Protein AF-A0A8T5IHH4-F1 (afdb_monomer)

pLDDT: mean 74.71, std 14.26, range [34.88, 93.56]

Sequence (189 aa):
DAQASSTDPRAARKERLIRILQHGAVHMSASSQRTLNRLEKSINAFEQVVESILRRSEGEYGPTSQALLVRFMESRGYDVNTPELRPRIIACGGIVGVELGYISPKDVPSLPSGVSLT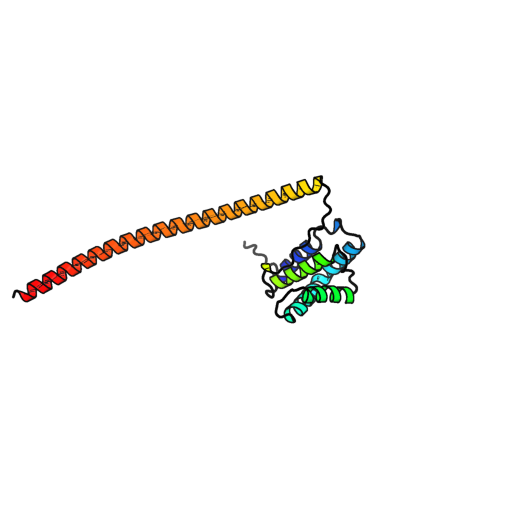ETQIDSVVAELRSVVRQFKDVSRIDEALEAKEELHIGEDVIIANDDLERTRSKLGKADALLERMRSSVLDD

Structure (mmCIF, N/CA/C/O backbone):
data_AF-A0A8T5IHH4-F1
#
_entry.id   AF-A0A8T5IH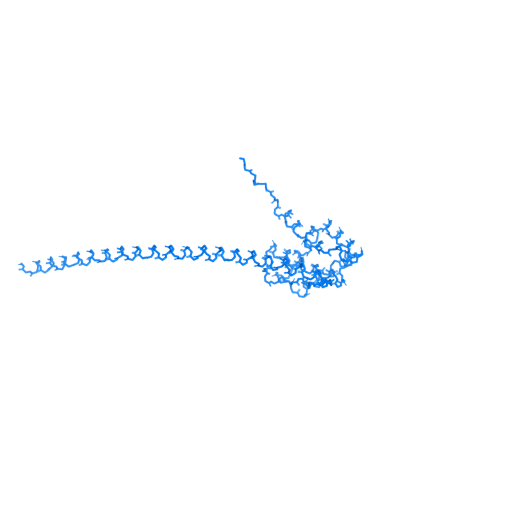H4-F1
#
loop_
_atom_site.group_PDB
_atom_site.id
_atom_site.type_symbol
_atom_site.label_atom_id
_atom_site.label_alt_id
_atom_site.label_comp_id
_atom_site.label_asym_id
_atom_site.label_entity_id
_atom_site.label_seq_id
_atom_site.pdbx_PDB_ins_code
_atom_site.Cartn_x
_atom_site.Cartn_y
_atom_site.Cartn_z
_atom_site.occupancy
_atom_site.B_iso_or_equiv
_atom_site.auth_seq_id
_atom_site.auth_comp_id
_atom_site.auth_asym_id
_atom_site.auth_atom_id
_atom_site.pdbx_PDB_model_num
ATOM 1 N N . ASP A 1 1 ? -0.025 34.465 12.733 1.00 34.88 1 ASP A N 1
ATOM 2 C CA . ASP A 1 1 ? -0.344 33.945 11.390 1.00 34.88 1 ASP A CA 1
ATOM 3 C C . ASP A 1 1 ? -0.357 32.431 11.372 1.00 34.88 1 ASP A C 1
ATOM 5 O O . ASP A 1 1 ? 0.618 31.796 11.752 1.00 34.88 1 ASP A O 1
ATOM 9 N N . ALA A 1 2 ? -1.508 31.868 11.013 1.00 39.69 2 ALA A N 1
ATOM 10 C CA . ALA A 1 2 ? -1.787 30.441 10.991 1.00 39.69 2 ALA A CA 1
ATOM 11 C C . ALA A 1 2 ? -1.212 29.788 9.722 1.00 39.69 2 ALA A C 1
ATOM 13 O O . ALA A 1 2 ? -1.759 29.947 8.635 1.00 39.69 2 ALA A O 1
ATOM 14 N N . GLN A 1 3 ? -0.126 29.026 9.859 1.00 39.72 3 GLN A N 1
ATOM 15 C CA . GLN A 1 3 ? 0.379 28.118 8.823 1.00 39.72 3 GLN A CA 1
ATOM 16 C C . GLN A 1 3 ? -0.077 26.685 9.121 1.00 39.72 3 GLN A C 1
ATOM 18 O O . GLN A 1 3 ? 0.713 25.810 9.451 1.00 39.72 3 GLN A O 1
ATOM 23 N N . ALA A 1 4 ? -1.380 26.445 9.000 1.00 41.38 4 ALA A N 1
ATOM 24 C CA . ALA A 1 4 ? -1.906 25.111 8.740 1.00 41.38 4 ALA A CA 1
ATOM 25 C C . ALA A 1 4 ? -2.191 25.047 7.237 1.00 41.38 4 ALA A C 1
ATOM 27 O O . ALA A 1 4 ? -3.315 25.263 6.789 1.00 41.38 4 ALA A O 1
ATOM 28 N N . SER A 1 5 ? -1.144 24.857 6.432 1.00 43.28 5 SER A N 1
ATOM 29 C CA . SER A 1 5 ? -1.320 24.593 5.008 1.00 43.28 5 SER A CA 1
ATOM 30 C C . SER A 1 5 ? -2.064 23.272 4.853 1.00 43.28 5 SER A C 1
ATOM 32 O O . SER A 1 5 ? -1.589 22.217 5.269 1.00 43.28 5 SER A O 1
ATOM 34 N N . SER A 1 6 ? -3.244 23.376 4.258 1.00 48.56 6 SER A N 1
ATOM 35 C CA . SER A 1 6 ? -4.150 22.325 3.823 1.00 48.56 6 SER A CA 1
ATOM 36 C C . SER A 1 6 ? -3.485 21.377 2.817 1.00 48.56 6 SER A C 1
ATOM 38 O O . SER A 1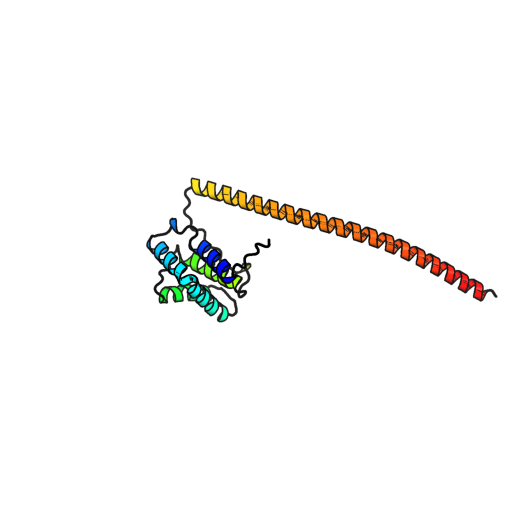 6 ? -3.763 21.432 1.616 1.00 48.56 6 SER A O 1
ATOM 40 N N . THR A 1 7 ? -2.574 20.522 3.271 1.00 55.16 7 THR A N 1
ATOM 41 C CA . THR A 1 7 ? -2.039 19.452 2.431 1.00 55.16 7 THR A CA 1
ATOM 42 C C . THR A 1 7 ? -3.189 18.497 2.129 1.00 55.16 7 THR A C 1
ATOM 44 O O . THR A 1 7 ? -3.717 17.862 3.040 1.00 55.16 7 THR A O 1
ATOM 47 N N . ASP A 1 8 ? -3.614 18.436 0.864 1.00 66.69 8 ASP A N 1
ATOM 48 C CA . ASP A 1 8 ? -4.640 17.497 0.408 1.00 66.69 8 ASP A CA 1
ATOM 49 C C . ASP A 1 8 ? -4.271 16.085 0.910 1.00 66.69 8 ASP A C 1
ATOM 51 O O . ASP A 1 8 ? -3.163 15.610 0.621 1.00 66.69 8 ASP A O 1
ATOM 55 N N . PRO A 1 9 ? -5.143 15.399 1.675 1.00 68.62 9 PRO A N 1
ATOM 56 C CA . PRO A 1 9 ? -4.854 14.070 2.210 1.00 68.62 9 PRO A CA 1
ATOM 57 C C . PRO A 1 9 ? -4.484 13.059 1.115 1.00 68.62 9 PRO A C 1
ATOM 59 O O . PRO A 1 9 ? -3.757 12.101 1.384 1.00 68.62 9 PRO A O 1
ATOM 62 N N . ARG A 1 10 ? -4.920 13.273 -0.133 1.00 71.81 10 ARG A N 1
ATOM 63 C CA . ARG A 1 10 ? -4.517 12.463 -1.292 1.00 71.81 10 ARG A CA 1
ATOM 64 C C . ARG A 1 10 ? -3.082 12.741 -1.730 1.00 71.81 10 ARG A C 1
ATOM 66 O O . ARG A 1 10 ? -2.355 11.812 -2.071 1.00 71.81 10 ARG A O 1
ATOM 73 N N . ALA A 1 11 ? -2.649 13.999 -1.693 1.00 71.31 11 ALA A N 1
ATOM 74 C CA . ALA A 1 11 ? -1.279 14.376 -2.030 1.00 71.31 11 ALA A CA 1
ATOM 75 C C . ALA A 1 11 ? -0.279 13.847 -0.988 1.00 71.31 11 ALA A C 1
ATOM 77 O O . ALA A 1 11 ? 0.749 13.283 -1.362 1.00 71.31 11 ALA A O 1
ATOM 78 N N . ALA A 1 12 ? -0.621 13.941 0.302 1.00 72.75 12 ALA A N 1
ATOM 79 C CA . ALA A 1 12 ? 0.196 13.397 1.389 1.00 72.75 12 ALA A CA 1
ATOM 80 C C . ALA A 1 12 ? 0.342 11.866 1.298 1.00 72.75 12 ALA A C 1
ATOM 82 O O . ALA A 1 12 ? 1.429 11.320 1.499 1.00 72.75 12 ALA A O 1
ATOM 83 N N . ARG A 1 13 ? -0.747 11.173 0.941 1.00 71.62 13 ARG A N 1
ATOM 84 C CA . ARG A 1 13 ? -0.767 9.726 0.695 1.00 71.62 13 ARG A CA 1
ATOM 85 C C . ARG A 1 13 ? 0.154 9.331 -0.454 1.00 71.62 13 ARG A C 1
ATOM 87 O O . ARG A 1 13 ? 1.041 8.495 -0.295 1.00 71.62 13 ARG A O 1
ATOM 94 N N . LYS A 1 14 ? -0.006 10.005 -1.592 1.00 75.31 14 LYS A N 1
ATOM 95 C CA . LYS A 1 14 ? 0.815 9.804 -2.783 1.00 75.31 14 LYS A CA 1
ATOM 96 C C . LYS A 1 14 ? 2.302 9.958 -2.478 1.00 75.31 14 LYS A C 1
ATOM 98 O O . LYS A 1 14 ? 3.095 9.109 -2.875 1.00 75.31 14 LYS A O 1
ATOM 103 N N . GLU A 1 15 ? 2.686 11.013 -1.765 1.00 77.06 15 GLU A N 1
ATOM 104 C CA . GLU A 1 15 ? 4.085 11.243 -1.398 1.00 77.06 15 GLU A CA 1
ATOM 105 C C . GLU A 1 15 ? 4.641 10.102 -0.533 1.00 77.06 15 GLU A C 1
ATOM 107 O O . GLU A 1 15 ? 5.756 9.625 -0.761 1.00 77.06 15 GLU A O 1
ATOM 112 N N . ARG A 1 16 ? 3.844 9.602 0.417 1.00 74.81 16 ARG A N 1
ATOM 113 C CA . ARG A 1 16 ? 4.224 8.472 1.268 1.00 74.81 16 ARG A CA 1
ATOM 114 C C . ARG A 1 16 ? 4.409 7.182 0.466 1.00 74.81 16 ARG A C 1
ATOM 116 O O . ARG A 1 16 ? 5.416 6.500 0.653 1.00 74.81 16 ARG A O 1
ATOM 123 N N . LEU A 1 17 ? 3.497 6.869 -0.453 1.00 72.69 17 LEU A N 1
ATOM 124 C CA . LEU A 1 17 ? 3.604 5.686 -1.315 1.00 72.69 17 LEU A CA 1
ATOM 125 C C . LEU A 1 17 ? 4.826 5.747 -2.228 1.00 72.69 17 LEU A C 1
ATOM 127 O O . LEU A 1 17 ? 5.536 4.752 -2.365 1.00 72.69 17 LEU A O 1
ATOM 131 N N . ILE A 1 18 ? 5.105 6.912 -2.816 1.00 77.06 18 ILE A N 1
ATOM 132 C CA . ILE A 1 18 ? 6.295 7.120 -3.649 1.00 77.06 18 ILE A CA 1
ATOM 133 C C . ILE A 1 18 ? 7.558 6.873 -2.826 1.00 77.06 18 ILE A C 1
ATOM 135 O O . ILE A 1 18 ? 8.444 6.144 -3.272 1.00 77.06 18 ILE A O 1
ATOM 139 N N . ARG A 1 19 ? 7.613 7.406 -1.601 1.00 77.56 19 ARG A N 1
ATOM 140 C CA . ARG A 1 19 ? 8.751 7.218 -0.697 1.00 77.56 19 ARG A CA 1
ATOM 141 C C . ARG A 1 19 ? 9.012 5.740 -0.407 1.00 77.56 19 ARG A C 1
ATOM 143 O O . ARG A 1 19 ? 10.162 5.321 -0.439 1.00 77.56 19 ARG A O 1
ATOM 150 N N . ILE A 1 20 ? 7.964 4.948 -0.175 1.00 74.81 20 ILE A N 1
ATOM 151 C CA . ILE A 1 20 ? 8.073 3.505 0.096 1.00 74.81 20 ILE A CA 1
ATOM 152 C C . ILE A 1 20 ? 8.473 2.731 -1.168 1.00 74.81 20 ILE A C 1
ATOM 154 O O . ILE A 1 20 ? 9.352 1.872 -1.111 1.00 74.81 20 ILE A O 1
ATOM 158 N N . LEU A 1 21 ? 7.885 3.058 -2.321 1.00 74.56 21 LEU A N 1
ATOM 159 C CA . LEU A 1 21 ? 8.214 2.429 -3.604 1.00 74.56 21 LEU A CA 1
ATOM 160 C C . LEU A 1 21 ? 9.673 2.666 -4.011 1.00 74.56 21 LEU A C 1
ATOM 162 O O . LEU A 1 21 ? 10.356 1.732 -4.437 1.00 74.56 21 LEU A O 1
ATOM 166 N N . GLN A 1 22 ? 10.152 3.902 -3.867 1.00 77.44 22 GLN A N 1
ATOM 167 C CA . GLN A 1 22 ? 11.511 4.302 -4.232 1.00 77.44 22 GLN A CA 1
ATOM 168 C C . GLN A 1 22 ? 12.558 3.953 -3.169 1.00 77.44 22 GLN A C 1
ATOM 170 O O . GLN A 1 22 ? 13.758 4.032 -3.445 1.00 77.44 22 GLN A O 1
ATOM 175 N N . HIS A 1 23 ? 12.147 3.555 -1.963 1.00 76.94 23 HIS A N 1
ATOM 176 C CA . HIS A 1 23 ? 13.075 3.271 -0.875 1.00 76.94 23 HIS A CA 1
ATOM 177 C C . HIS A 1 23 ? 14.053 2.151 -1.256 1.00 76.94 23 HIS A C 1
ATOM 179 O O . HIS A 1 23 ? 13.658 1.010 -1.467 1.00 76.94 23 HIS A O 1
ATOM 185 N N . GLY A 1 24 ? 15.345 2.456 -1.389 1.00 66.50 24 GLY A N 1
ATOM 186 C CA . GLY A 1 24 ? 16.351 1.471 -1.802 1.00 66.50 24 GLY A CA 1
ATOM 187 C C . GLY A 1 24 ? 16.274 1.058 -3.279 1.00 66.50 24 GLY A C 1
ATOM 188 O O . GLY A 1 24 ? 16.851 0.037 -3.647 1.00 66.50 24 GLY A O 1
ATOM 189 N N . ALA A 1 25 ? 15.592 1.831 -4.136 1.00 73.00 25 ALA A N 1
ATOM 190 C CA . ALA A 1 25 ? 15.562 1.593 -5.583 1.00 73.00 25 ALA A CA 1
ATOM 191 C C . ALA A 1 25 ? 16.959 1.669 -6.229 1.00 73.00 25 ALA A C 1
ATOM 193 O O . ALA A 1 25 ? 17.219 0.993 -7.220 1.00 73.00 25 ALA A O 1
ATOM 194 N N . VAL A 1 26 ? 17.879 2.428 -5.623 1.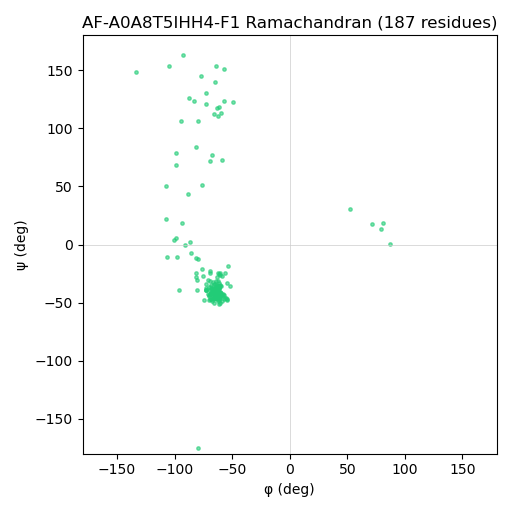00 72.81 26 VAL A N 1
ATOM 195 C CA . VAL A 1 26 ? 19.279 2.580 -6.062 1.00 72.81 26 VAL A CA 1
ATOM 196 C C . VAL A 1 26 ? 20.033 1.242 -6.105 1.00 72.81 26 VAL A C 1
ATOM 198 O O . VAL A 1 26 ? 20.941 1.083 -6.914 1.00 72.81 26 VAL A O 1
ATOM 201 N N . HIS A 1 27 ? 19.637 0.260 -5.289 1.00 75.56 27 HIS A N 1
ATOM 202 C CA . HIS A 1 27 ? 20.275 -1.062 -5.229 1.00 75.56 27 HIS A CA 1
ATOM 203 C C . HIS A 1 27 ? 19.657 -2.094 -6.181 1.00 75.56 27 HIS A C 1
ATOM 205 O O . HIS A 1 27 ? 20.091 -3.241 -6.206 1.00 75.56 27 HIS A O 1
ATOM 211 N N . MET A 1 28 ? 18.629 -1.711 -6.938 1.00 78.56 28 MET A N 1
ATOM 212 C CA . MET A 1 28 ? 17.898 -2.618 -7.822 1.00 78.56 28 MET A CA 1
ATOM 213 C C . MET A 1 28 ? 18.468 -2.597 -9.236 1.00 78.56 28 MET A C 1
ATOM 215 O O . MET A 1 28 ? 19.139 -1.645 -9.643 1.00 78.56 28 MET A O 1
ATOM 219 N N . SER A 1 29 ? 18.125 -3.613 -10.024 1.00 84.00 29 SER A N 1
ATOM 220 C CA . SER A 1 29 ? 18.465 -3.641 -11.445 1.00 84.00 29 SER A CA 1
ATOM 221 C C . SER A 1 29 ? 17.923 -2.418 -12.208 1.00 84.00 29 SER A C 1
ATOM 223 O O . SER A 1 29 ? 16.878 -1.845 -11.883 1.00 84.00 29 SER A O 1
ATOM 225 N N . ALA A 1 30 ? 18.611 -2.023 -13.283 1.00 83.94 30 ALA A N 1
ATOM 226 C CA . ALA A 1 30 ? 18.207 -0.877 -14.104 1.00 83.94 30 ALA A CA 1
ATOM 227 C C . ALA A 1 30 ? 16.822 -1.054 -14.761 1.00 83.94 30 ALA A C 1
ATOM 229 O O . ALA A 1 30 ? 16.162 -0.068 -15.099 1.00 83.94 30 ALA A O 1
ATOM 230 N N . SER A 1 31 ? 16.377 -2.297 -14.976 1.00 84.31 31 SER A N 1
ATOM 231 C CA . SER A 1 31 ? 15.010 -2.615 -15.404 1.00 84.31 31 SER A CA 1
ATOM 232 C C . SER A 1 31 ? 14.007 -2.351 -14.282 1.00 84.31 31 SER A C 1
ATOM 234 O O . SER A 1 31 ? 13.027 -1.644 -14.520 1.00 84.31 31 SER A O 1
ATOM 236 N N . SER A 1 32 ? 14.281 -2.817 -13.060 1.00 83.25 32 SER A N 1
ATOM 237 C CA . SER A 1 32 ? 13.428 -2.572 -11.892 1.00 83.25 32 SER A CA 1
ATOM 238 C C . SER A 1 32 ? 13.266 -1.078 -11.596 1.00 83.25 32 SER A C 1
ATOM 240 O O . SER A 1 32 ? 12.149 -0.602 -11.391 1.00 83.25 32 SER A O 1
ATOM 242 N N . GLN A 1 33 ? 14.354 -0.306 -11.668 1.00 85.19 33 GLN A N 1
ATOM 243 C CA . GLN A 1 33 ? 14.323 1.151 -11.495 1.00 85.19 33 GLN A CA 1
ATOM 244 C C . GLN A 1 33 ? 13.451 1.845 -12.553 1.00 85.19 33 GLN A C 1
ATOM 246 O O . GLN A 1 33 ? 12.655 2.728 -12.234 1.00 85.19 33 GLN A O 1
ATOM 251 N N . ARG A 1 34 ? 13.543 1.420 -13.823 1.00 88.44 34 ARG A N 1
ATOM 252 C CA . ARG A 1 34 ? 12.685 1.938 -14.903 1.00 88.44 34 ARG A CA 1
ATOM 253 C C . ARG A 1 34 ? 11.208 1.637 -14.656 1.00 88.44 34 ARG A C 1
ATOM 255 O O . ARG A 1 34 ? 10.370 2.511 -14.884 1.00 88.44 34 ARG A O 1
ATOM 262 N N . THR A 1 35 ? 10.890 0.435 -14.180 1.00 86.94 35 THR A N 1
ATOM 263 C CA . THR A 1 35 ? 9.520 0.043 -13.820 1.00 86.94 35 THR A CA 1
ATOM 264 C C . THR A 1 35 ? 8.982 0.904 -12.674 1.00 86.94 35 THR A C 1
ATOM 266 O O . THR A 1 35 ? 7.864 1.408 -12.786 1.00 86.94 35 THR A O 1
ATOM 269 N N . LEU A 1 36 ? 9.778 1.155 -11.628 1.00 86.25 36 LEU A N 1
ATOM 270 C CA . LEU A 1 36 ? 9.392 2.011 -10.497 1.00 86.25 36 LEU A CA 1
ATOM 271 C C . LEU A 1 36 ? 9.172 3.471 -10.904 1.00 86.25 36 LEU A C 1
ATOM 273 O O . LEU A 1 36 ? 8.133 4.034 -10.576 1.00 86.25 36 LEU A O 1
ATOM 277 N N . ASN A 1 37 ? 10.072 4.055 -11.697 1.00 87.88 37 ASN A N 1
ATOM 278 C CA . ASN A 1 37 ? 9.919 5.429 -12.197 1.00 87.88 37 ASN A CA 1
ATOM 279 C C . ASN A 1 37 ? 8.660 5.598 -13.061 1.00 87.88 37 ASN A C 1
ATOM 281 O O . ASN A 1 37 ? 8.032 6.658 -13.087 1.00 87.88 37 ASN A O 1
ATOM 285 N N . ARG A 1 38 ? 8.274 4.557 -13.808 1.00 90.00 38 ARG A N 1
ATOM 286 C CA . ARG A 1 38 ? 7.024 4.566 -14.574 1.00 90.00 38 ARG A CA 1
ATOM 287 C C . ARG A 1 38 ? 5.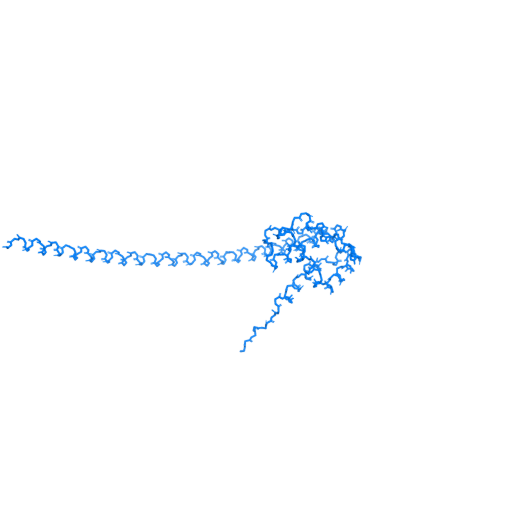811 4.428 -13.659 1.00 90.00 38 ARG A C 1
ATOM 289 O O . ARG A 1 38 ? 4.809 5.094 -13.898 1.00 90.00 38 ARG A O 1
ATOM 296 N N . LEU A 1 39 ? 5.909 3.589 -12.629 1.00 87.25 39 LEU A N 1
ATOM 297 C CA . LEU A 1 39 ? 4.847 3.377 -11.652 1.00 87.25 39 LEU A CA 1
ATOM 298 C C . LEU A 1 39 ? 4.565 4.633 -10.822 1.00 87.25 39 LEU A C 1
ATOM 300 O O . LEU A 1 39 ? 3.404 4.970 -10.622 1.00 87.25 39 LEU A O 1
ATOM 304 N N . GLU A 1 40 ? 5.605 5.355 -10.413 1.00 86.81 40 GLU A N 1
ATOM 305 C CA . GLU A 1 40 ? 5.518 6.639 -9.711 1.00 86.81 40 GLU A CA 1
ATOM 306 C C . GLU A 1 40 ? 4.692 7.665 -10.497 1.00 86.81 40 GLU A C 1
ATOM 308 O O . GLU A 1 40 ? 3.778 8.295 -9.959 1.00 86.81 40 GLU A O 1
ATOM 313 N N . LYS A 1 41 ? 4.952 7.786 -11.804 1.00 88.12 41 LYS A N 1
ATOM 314 C CA . LYS A 1 41 ? 4.184 8.672 -12.693 1.00 88.12 41 LYS A CA 1
ATOM 315 C C . LYS A 1 41 ? 2.715 8.260 -12.799 1.00 88.12 41 LYS A C 1
ATOM 317 O O . LYS A 1 41 ? 1.859 9.109 -13.031 1.00 88.12 41 LYS A O 1
ATOM 322 N N . SER A 1 42 ? 2.419 6.974 -12.616 1.00 87.44 42 SER A N 1
ATOM 323 C CA . SER A 1 42 ? 1.076 6.395 -12.695 1.00 87.44 42 SER A CA 1
ATOM 324 C C . SER A 1 42 ? 0.494 5.993 -11.334 1.00 87.44 42 SER A C 1
ATOM 326 O O . SER A 1 42 ? -0.397 5.147 -11.290 1.00 87.44 42 SER A O 1
ATOM 328 N N . ILE A 1 43 ? 0.971 6.562 -10.224 1.00 86.19 43 ILE A N 1
ATOM 329 C CA . ILE A 1 43 ? 0.597 6.106 -8.874 1.00 86.19 43 ILE A CA 1
ATOM 330 C C . ILE A 1 43 ? -0.908 6.216 -8.596 1.00 86.19 43 ILE A C 1
ATOM 332 O O . ILE A 1 43 ? -1.491 5.310 -8.016 1.00 86.19 43 ILE A O 1
ATOM 336 N N . ASN A 1 44 ? -1.575 7.242 -9.133 1.00 87.38 44 ASN A N 1
ATOM 337 C CA . ASN A 1 44 ? -3.029 7.389 -9.018 1.00 87.38 44 ASN A CA 1
ATOM 338 C C . ASN A 1 44 ? -3.782 6.217 -9.678 1.00 87.38 44 ASN A C 1
ATOM 340 O O . ASN A 1 44 ? -4.812 5.771 -9.184 1.00 87.38 44 ASN A O 1
ATOM 344 N N . ALA A 1 45 ? -3.276 5.714 -10.809 1.00 88.38 45 ALA A N 1
ATOM 345 C CA . ALA A 1 45 ? -3.868 4.563 -11.485 1.00 88.38 45 ALA A CA 1
ATOM 346 C C . ALA A 1 45 ? -3.601 3.267 -10.707 1.00 88.38 45 ALA A C 1
ATOM 348 O O . ALA A 1 45 ? -4.450 2.383 -10.684 1.00 88.38 45 ALA A O 1
ATOM 349 N N . PHE A 1 46 ? -2.442 3.163 -10.052 1.00 89.19 46 PHE A N 1
ATOM 350 C CA . PHE A 1 46 ? -2.134 2.051 -9.158 1.00 89.19 46 PHE A CA 1
ATOM 351 C C . PHE A 1 46 ? -3.082 2.016 -7.951 1.00 89.19 46 PHE A C 1
ATOM 353 O O . PHE A 1 46 ? -3.662 0.970 -7.675 1.00 89.19 46 PHE A O 1
ATOM 360 N N . GLU A 1 47 ? -3.319 3.154 -7.294 1.00 87.94 47 GLU A N 1
ATOM 361 C CA . GLU A 1 47 ? -4.277 3.253 -6.183 1.00 87.94 47 GLU A CA 1
ATOM 362 C C . GLU A 1 47 ? -5.687 2.816 -6.596 1.00 87.94 47 GLU A C 1
ATOM 364 O O . GLU A 1 47 ? -6.287 1.988 -5.919 1.00 87.94 47 GLU A O 1
ATOM 369 N N . GLN A 1 48 ? -6.189 3.291 -7.741 1.00 90.31 48 GLN A N 1
ATOM 370 C CA . GLN A 1 48 ? -7.515 2.910 -8.253 1.00 90.31 48 GLN A CA 1
ATOM 371 C C . GLN A 1 48 ? -7.649 1.403 -8.499 1.00 90.31 48 GLN A C 1
ATOM 373 O O . GLN A 1 48 ? -8.715 0.817 -8.300 1.00 90.31 48 GLN A O 1
ATOM 378 N N . VAL A 1 49 ? -6.572 0.760 -8.954 1.00 90.00 49 VAL A N 1
ATOM 379 C CA . VAL A 1 49 ? -6.539 -0.689 -9.180 1.00 90.00 49 VAL A CA 1
ATOM 380 C C . VAL A 1 49 ? -6.602 -1.431 -7.855 1.00 90.00 49 VAL A C 1
ATOM 382 O O . VAL A 1 49 ? -7.397 -2.359 -7.720 1.00 90.00 49 VAL A O 1
ATOM 385 N N . VAL A 1 50 ? -5.802 -1.008 -6.877 1.00 87.88 50 VAL A N 1
ATOM 386 C CA . VAL A 1 50 ? -5.806 -1.595 -5.534 1.00 87.88 50 VAL A CA 1
ATOM 387 C C . VAL A 1 50 ? -7.176 -1.420 -4.881 1.00 87.88 50 VAL A C 1
ATOM 389 O O . VAL A 1 50 ? -7.744 -2.396 -4.401 1.00 87.88 50 VAL A O 1
ATOM 392 N N . GLU A 1 51 ? -7.754 -0.223 -4.948 1.00 88.69 51 GLU A N 1
ATOM 393 C CA . GLU A 1 51 ? -9.106 0.061 -4.463 1.00 88.69 51 GLU A CA 1
ATOM 394 C C . GLU A 1 51 ? -10.146 -0.857 -5.117 1.00 88.69 51 GLU A C 1
ATOM 396 O O . GLU A 1 51 ? -10.968 -1.460 -4.431 1.00 88.69 51 GLU A O 1
ATOM 401 N N . SER A 1 52 ? -10.086 -1.025 -6.439 1.00 89.81 52 SER A N 1
ATOM 402 C CA . SER A 1 52 ? -11.020 -1.885 -7.175 1.00 89.81 52 SER A CA 1
ATOM 403 C C . SER A 1 52 ? -10.900 -3.359 -6.779 1.00 89.81 52 SER A C 1
ATOM 405 O O . SER A 1 52 ? -11.909 -4.063 -6.710 1.00 89.81 52 SER A O 1
ATOM 407 N N . ILE A 1 53 ? -9.677 -3.835 -6.526 1.00 87.81 53 ILE A N 1
ATOM 408 C CA . ILE A 1 53 ? -9.420 -5.205 -6.069 1.00 87.81 53 ILE A CA 1
ATOM 409 C C . ILE A 1 53 ? -9.974 -5.395 -4.655 1.00 87.81 53 ILE A C 1
ATOM 411 O O . ILE A 1 53 ? -10.720 -6.345 -4.434 1.00 87.81 53 ILE A O 1
ATOM 415 N N . LEU A 1 54 ? -9.681 -4.473 -3.736 1.00 86.06 54 LEU A N 1
ATOM 416 C CA . LEU A 1 54 ? -10.106 -4.557 -2.335 1.00 86.06 54 LEU A CA 1
ATOM 417 C C . LEU A 1 54 ? -11.614 -4.422 -2.159 1.00 86.06 54 LEU A C 1
ATOM 419 O O . LEU A 1 54 ? -12.216 -5.148 -1.372 1.00 86.06 54 LEU A O 1
ATOM 423 N N . ARG A 1 55 ? -12.244 -3.549 -2.946 1.00 86.88 55 ARG A N 1
ATOM 424 C CA . ARG A 1 55 ? -13.701 -3.415 -2.976 1.00 86.88 55 ARG A CA 1
ATOM 425 C C . ARG A 1 55 ? -14.380 -4.702 -3.446 1.00 86.88 55 ARG A C 1
ATOM 427 O O . ARG A 1 55 ? -15.492 -4.992 -3.020 1.00 86.88 55 ARG A O 1
ATOM 434 N N . ARG A 1 56 ? -13.729 -5.469 -4.327 1.00 86.06 56 ARG A N 1
ATOM 435 C CA . ARG A 1 56 ? -14.230 -6.764 -4.809 1.00 86.06 56 ARG A CA 1
ATOM 436 C C . ARG A 1 56 ? -13.965 -7.904 -3.825 1.00 86.06 56 ARG A C 1
ATOM 438 O O . ARG A 1 56 ? -14.735 -8.857 -3.822 1.00 86.06 56 ARG A O 1
ATOM 445 N N . SER A 1 57 ? -12.892 -7.831 -3.044 1.00 78.50 57 SER A N 1
ATOM 446 C CA . SER A 1 57 ? -12.514 -8.851 -2.059 1.00 78.50 57 SER A CA 1
ATOM 447 C C . SER A 1 57 ? -13.034 -8.564 -0.648 1.00 78.50 57 SER A C 1
ATOM 449 O O . SER A 1 57 ? -12.496 -9.114 0.305 1.00 78.50 57 SER A O 1
ATOM 451 N N . GLU A 1 58 ? -14.040 -7.692 -0.507 1.00 76.56 58 GLU A N 1
ATOM 452 C CA . GLU A 1 58 ? -14.666 -7.328 0.777 1.00 76.56 58 GLU A CA 1
ATOM 453 C C . GLU A 1 58 ? -13.664 -6.871 1.859 1.00 76.56 58 GLU A C 1
ATOM 455 O O . GLU A 1 58 ? -13.898 -7.035 3.051 1.00 76.56 58 GLU A O 1
ATOM 460 N N . GLY A 1 59 ? -12.542 -6.266 1.451 1.00 69.31 59 GLY A N 1
ATOM 461 C CA . GLY A 1 59 ? -11.497 -5.810 2.374 1.00 69.31 59 GLY A CA 1
ATOM 462 C C . GLY A 1 59 ? -10.439 -6.858 2.738 1.00 69.31 59 GLY A C 1
ATOM 463 O O . GLY A 1 59 ? -9.485 -6.538 3.441 1.00 69.31 59 GLY A O 1
ATOM 464 N N . GLU A 1 60 ? -10.509 -8.083 2.211 1.00 76.19 60 GLU A N 1
ATOM 465 C CA . GLU A 1 60 ? -9.457 -9.082 2.425 1.00 76.19 60 GLU A CA 1
ATOM 466 C C . GLU A 1 60 ? -8.286 -8.903 1.444 1.00 76.19 60 GLU A C 1
ATOM 468 O O . GLU A 1 60 ? -8.440 -8.981 0.217 1.00 76.19 60 GLU A O 1
ATOM 473 N N . TYR A 1 61 ? -7.072 -8.729 1.976 1.00 81.12 61 TYR A N 1
ATOM 474 C CA . TYR A 1 61 ? -5.835 -8.620 1.189 1.00 81.12 61 TYR A CA 1
ATOM 475 C C . TYR A 1 61 ? -4.943 -9.865 1.289 1.00 81.12 61 TYR A C 1
ATOM 477 O O . TYR A 1 61 ? -3.737 -9.808 1.545 1.00 81.12 61 TYR A O 1
ATOM 485 N N . GLY A 1 62 ? -5.560 -11.023 1.061 1.00 82.62 62 GLY A N 1
ATOM 486 C CA . GLY A 1 62 ? -4.884 -12.318 1.048 1.00 82.62 62 GLY A CA 1
ATOM 487 C C . GLY A 1 62 ? -4.123 -12.630 -0.254 1.00 82.62 62 GLY A C 1
ATOM 488 O O . GLY A 1 62 ? -4.076 -11.814 -1.182 1.00 82.62 62 GLY A O 1
ATOM 489 N N . PRO A 1 63 ? -3.566 -13.852 -0.376 1.00 84.88 63 PRO A N 1
ATOM 490 C CA . PRO A 1 63 ? -2.769 -14.281 -1.531 1.00 84.88 63 PRO A CA 1
ATOM 491 C C . PRO A 1 63 ? -3.476 -14.121 -2.885 1.00 84.88 63 PRO A C 1
ATOM 493 O O . PRO A 1 63 ? -2.833 -13.803 -3.885 1.00 84.88 63 PRO A O 1
ATOM 496 N N . THR A 1 64 ? -4.801 -14.292 -2.925 1.00 86.38 64 THR A N 1
ATOM 497 C CA . THR A 1 64 ? -5.614 -14.120 -4.139 1.00 86.38 64 THR A CA 1
ATOM 498 C C . THR A 1 64 ? -5.619 -12.667 -4.616 1.00 86.38 64 THR A C 1
ATOM 500 O O . THR A 1 64 ? -5.320 -12.402 -5.781 1.00 86.38 64 THR A O 1
ATOM 503 N N . SER A 1 65 ? -5.898 -11.716 -3.719 1.00 87.56 65 SER A N 1
ATOM 504 C CA . SER A 1 65 ? -5.901 -10.274 -4.011 1.00 87.56 65 SER A CA 1
ATOM 505 C C . SER A 1 65 ? -4.508 -9.790 -4.426 1.00 87.56 65 SER A C 1
ATOM 507 O O . SER A 1 65 ? -4.362 -9.039 -5.391 1.00 87.56 65 SER A O 1
ATOM 509 N N . GLN A 1 66 ? -3.466 -10.304 -3.767 1.00 88.88 66 GLN A N 1
ATOM 510 C CA . GLN A 1 66 ? -2.068 -10.028 -4.105 1.00 88.88 66 GLN A CA 1
ATOM 511 C C . GLN A 1 66 ? -1.693 -10.563 -5.496 1.00 88.88 66 GLN A C 1
ATOM 513 O O . GLN A 1 66 ? -1.070 -9.857 -6.291 1.00 88.88 66 GLN A O 1
ATOM 518 N N . ALA A 1 67 ? -2.099 -11.791 -5.832 1.00 88.69 67 ALA A N 1
ATOM 519 C CA . ALA A 1 67 ? -1.863 -12.375 -7.150 1.00 88.69 67 ALA A CA 1
ATOM 520 C C . ALA A 1 67 ? -2.609 -11.616 -8.260 1.00 88.69 67 ALA A C 1
ATOM 522 O O . ALA A 1 67 ? -2.056 -11.421 -9.344 1.00 88.69 67 ALA A O 1
ATOM 523 N N . LEU A 1 68 ? -3.834 -11.151 -7.991 1.00 89.69 68 LEU A N 1
ATOM 524 C CA . LEU A 1 68 ? -4.600 -10.312 -8.916 1.00 89.69 68 LEU A CA 1
ATOM 525 C C . LEU A 1 68 ? -3.908 -8.974 -9.177 1.00 89.69 68 LEU A C 1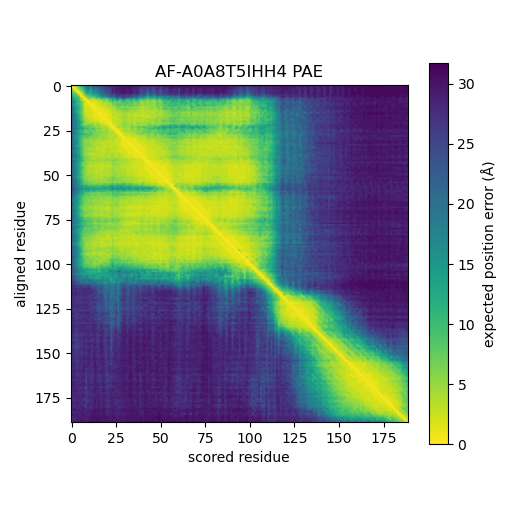
ATOM 527 O O . LEU A 1 68 ? -3.832 -8.560 -10.333 1.00 89.69 68 LEU A O 1
ATOM 531 N N . LEU A 1 69 ? -3.364 -8.333 -8.140 1.00 90.31 69 LEU A N 1
ATOM 532 C CA . LEU A 1 69 ? -2.613 -7.088 -8.283 1.00 90.31 69 LEU A CA 1
ATOM 533 C C . LEU A 1 69 ? -1.390 -7.278 -9.187 1.00 90.31 69 LEU A C 1
ATOM 535 O O . LEU A 1 69 ? -1.221 -6.541 -10.159 1.00 90.31 69 LEU A O 1
ATOM 539 N N . VAL A 1 70 ? -0.574 -8.301 -8.915 1.00 91.00 70 VAL A N 1
ATOM 540 C CA . VAL A 1 70 ? 0.620 -8.614 -9.719 1.00 91.00 70 VAL A CA 1
ATOM 541 C C . VAL A 1 70 ? 0.234 -8.891 -11.173 1.00 91.00 70 VAL A C 1
ATOM 543 O O . VAL A 1 70 ? 0.778 -8.270 -12.083 1.00 91.00 70 VAL A O 1
ATOM 546 N N . ARG A 1 71 ? -0.768 -9.746 -11.399 1.00 90.56 71 ARG A N 1
ATOM 547 C CA . ARG A 1 71 ? -1.227 -10.111 -12.745 1.00 90.56 71 ARG A CA 1
ATOM 548 C C . ARG A 1 71 ? -1.807 -8.920 -13.510 1.00 90.56 71 ARG A C 1
ATOM 550 O O . ARG A 1 71 ? -1.618 -8.805 -14.720 1.00 90.56 71 ARG A O 1
ATOM 557 N N . PHE A 1 72 ? -2.503 -8.013 -12.826 1.00 91.12 72 PHE A N 1
ATOM 558 C CA . PHE A 1 72 ? -3.005 -6.789 -13.443 1.00 91.12 72 PHE A CA 1
ATOM 559 C C . PHE A 1 72 ? -1.854 -5.885 -13.890 1.00 91.12 72 PHE A C 1
ATOM 561 O O . PHE A 1 72 ? -1.873 -5.359 -15.003 1.00 91.12 72 PHE A O 1
ATOM 568 N N . MET A 1 73 ? -0.825 -5.733 -13.062 1.00 90.88 73 MET A N 1
ATOM 569 C CA . MET A 1 73 ? 0.349 -4.938 -13.415 1.00 90.88 73 MET A CA 1
ATOM 570 C C . MET A 1 73 ? 1.140 -5.552 -14.575 1.00 90.88 73 MET A C 1
ATOM 572 O O . MET A 1 73 ? 1.527 -4.822 -15.489 1.00 90.88 73 MET A O 1
ATOM 576 N N . GLU A 1 74 ? 1.290 -6.877 -14.610 1.00 91.00 74 GLU A N 1
ATOM 577 C CA . GLU A 1 74 ? 1.862 -7.590 -15.760 1.00 91.00 74 GLU A CA 1
ATOM 578 C C . GLU A 1 74 ? 1.040 -7.352 -17.035 1.00 91.00 74 GLU A C 1
ATOM 580 O O . GLU A 1 74 ? 1.602 -7.032 -18.081 1.00 91.00 74 GLU A O 1
ATOM 585 N N . SER A 1 75 ? -0.298 -7.401 -16.953 1.00 89.62 75 SER A N 1
ATOM 586 C CA . SER A 1 75 ? -1.179 -7.143 -18.106 1.00 89.62 75 SER A CA 1
ATOM 587 C C . SER A 1 75 ? -1.048 -5.723 -18.669 1.00 89.62 75 SER A C 1
ATOM 589 O O . SER A 1 75 ? -1.308 -5.483 -19.846 1.00 89.62 75 SER A O 1
ATOM 591 N N . ARG A 1 76 ? -0.608 -4.774 -17.836 1.00 87.19 76 ARG A N 1
ATOM 592 C CA . ARG A 1 76 ? -0.322 -3.385 -18.216 1.00 87.19 76 ARG A CA 1
ATOM 593 C C . ARG A 1 76 ? 1.104 -3.197 -18.750 1.00 87.19 76 ARG A C 1
ATOM 595 O O . ARG A 1 76 ? 1.490 -2.070 -19.053 1.00 87.19 76 ARG A O 1
ATOM 602 N N . GLY A 1 77 ? 1.886 -4.271 -18.860 1.00 87.06 77 GLY A N 1
ATOM 603 C CA . GLY A 1 77 ? 3.262 -4.249 -19.354 1.00 87.06 77 GLY A CA 1
ATOM 604 C C . GLY A 1 77 ? 4.296 -3.828 -18.308 1.00 87.06 77 GLY A C 1
ATOM 605 O O . GLY A 1 77 ? 5.393 -3.395 -18.674 1.00 87.06 77 GLY A O 1
ATOM 606 N N . TYR A 1 78 ? 3.969 -3.887 -17.012 1.00 89.12 78 TYR A N 1
ATOM 607 C CA . TYR A 1 78 ? 4.960 -3.719 -15.949 1.00 89.12 78 TYR A CA 1
ATOM 608 C C . TYR A 1 78 ? 5.598 -5.063 -15.610 1.00 89.12 78 TYR A C 1
ATOM 610 O O . TYR A 1 78 ? 4.909 -6.022 -15.276 1.00 89.12 78 TYR A O 1
ATOM 618 N N . ASP A 1 79 ? 6.926 -5.102 -15.649 1.00 87.44 79 ASP A N 1
ATOM 619 C CA . ASP A 1 79 ? 7.699 -6.248 -15.183 1.00 87.44 79 ASP A CA 1
ATOM 620 C C . ASP A 1 79 ? 7.843 -6.165 -13.660 1.00 87.44 79 ASP A C 1
ATOM 622 O O . ASP A 1 79 ? 8.779 -5.560 -13.141 1.00 87.44 79 ASP A O 1
ATOM 626 N N . VAL A 1 80 ? 6.824 -6.651 -12.947 1.00 86.56 80 VAL A N 1
ATOM 627 C CA . VAL A 1 80 ? 6.732 -6.596 -11.474 1.00 86.56 80 VAL A CA 1
ATOM 628 C C . VAL A 1 80 ? 6.962 -7.943 -10.808 1.00 86.56 80 VAL A C 1
ATOM 630 O O . VAL A 1 80 ? 7.111 -8.006 -9.591 1.00 86.56 80 VAL A O 1
ATOM 633 N N . ASN A 1 81 ? 6.989 -9.024 -11.583 1.00 85.31 81 ASN A N 1
ATOM 634 C CA . ASN A 1 81 ? 7.111 -10.388 -11.084 1.00 85.31 81 ASN A CA 1
ATOM 635 C C . ASN A 1 81 ? 8.579 -10.807 -10.941 1.00 85.31 81 ASN A C 1
ATOM 637 O O . ASN A 1 81 ? 8.992 -11.907 -11.298 1.00 85.31 81 ASN A O 1
ATOM 641 N N . THR A 1 82 ? 9.372 -9.888 -10.404 1.00 84.19 82 THR A N 1
ATOM 642 C CA . THR A 1 82 ? 10.768 -10.099 -10.045 1.00 84.19 82 THR A CA 1
ATOM 643 C C . THR A 1 82 ? 10.871 -10.226 -8.525 1.00 84.19 82 THR A C 1
ATOM 645 O O . THR A 1 82 ? 10.030 -9.674 -7.803 1.00 84.19 82 THR A O 1
ATOM 648 N N . PRO A 1 83 ? 11.892 -10.922 -7.995 1.00 79.75 83 PRO A N 1
ATOM 649 C CA . PRO A 1 83 ? 12.079 -11.049 -6.548 1.00 79.75 83 PRO A CA 1
ATOM 650 C C . PRO A 1 83 ? 12.281 -9.691 -5.857 1.00 79.75 83 PRO A C 1
ATOM 652 O O . PRO A 1 83 ? 11.970 -9.549 -4.679 1.00 79.75 83 PRO A O 1
ATOM 655 N N . GLU A 1 84 ? 12.751 -8.679 -6.592 1.00 79.81 84 GLU A N 1
ATOM 656 C CA . GLU A 1 84 ? 12.990 -7.334 -6.069 1.00 79.81 84 GLU A CA 1
ATOM 657 C C . GLU A 1 84 ? 11.703 -6.489 -5.981 1.00 79.81 84 GLU A C 1
ATOM 659 O O . GLU A 1 84 ? 11.525 -5.721 -5.032 1.00 79.81 84 GLU A O 1
ATOM 664 N N . LEU A 1 85 ? 10.814 -6.599 -6.979 1.00 83.06 85 LEU A N 1
ATOM 665 C CA . LEU A 1 85 ? 9.628 -5.744 -7.110 1.00 83.06 85 LEU A CA 1
ATOM 666 C C . LEU A 1 85 ? 8.369 -6.371 -6.527 1.00 83.06 85 LEU A C 1
ATOM 668 O O . LEU A 1 85 ? 7.580 -5.665 -5.898 1.00 83.06 85 LEU A O 1
ATOM 672 N N . ARG A 1 86 ? 8.175 -7.681 -6.702 1.00 85.25 86 ARG A N 1
ATOM 673 C CA . ARG A 1 86 ? 6.937 -8.367 -6.315 1.00 85.25 86 ARG A CA 1
ATOM 674 C C . ARG A 1 86 ? 6.574 -8.131 -4.845 1.00 85.25 86 ARG A C 1
ATOM 676 O O . ARG A 1 86 ? 5.434 -7.735 -4.595 1.00 85.25 86 ARG A O 1
ATOM 683 N N . PRO A 1 87 ? 7.495 -8.280 -3.873 1.00 83.56 87 PRO A N 1
ATOM 684 C CA . PRO A 1 87 ? 7.152 -8.045 -2.475 1.00 83.56 87 PRO A CA 1
ATOM 685 C C . PRO A 1 87 ? 6.822 -6.577 -2.177 1.00 83.56 87 PRO A C 1
ATOM 687 O O . PRO A 1 87 ? 5.956 -6.295 -1.353 1.00 83.56 87 PRO A O 1
ATOM 690 N N . ARG A 1 88 ? 7.456 -5.632 -2.885 1.00 83.19 88 ARG A N 1
ATOM 691 C CA . ARG A 1 88 ? 7.208 -4.191 -2.717 1.00 83.19 88 ARG A CA 1
ATOM 692 C C . ARG A 1 88 ? 5.847 -3.771 -3.212 1.00 83.19 88 ARG A C 1
ATOM 694 O O . ARG A 1 88 ? 5.134 -3.061 -2.512 1.00 83.19 88 ARG A O 1
ATOM 701 N N . ILE A 1 89 ? 5.491 -4.221 -4.407 1.00 85.69 89 ILE A N 1
ATOM 702 C CA . ILE A 1 89 ? 4.181 -3.965 -4.994 1.00 85.69 89 ILE A CA 1
ATOM 703 C C . ILE A 1 89 ? 3.079 -4.500 -4.082 1.00 85.69 89 ILE A C 1
ATOM 705 O O . ILE A 1 89 ? 2.102 -3.798 -3.823 1.00 85.69 89 ILE A O 1
ATOM 709 N N . ILE A 1 90 ? 3.268 -5.708 -3.546 1.00 86.44 90 ILE A N 1
ATOM 710 C CA . ILE A 1 90 ? 2.324 -6.320 -2.612 1.00 86.44 90 ILE A CA 1
ATOM 711 C C . ILE A 1 90 ? 2.201 -5.486 -1.330 1.00 86.44 90 ILE A C 1
ATOM 713 O O . ILE A 1 90 ? 1.082 -5.153 -0.944 1.00 86.44 90 ILE A O 1
ATOM 717 N N . ALA A 1 91 ? 3.312 -5.091 -0.706 1.00 82.88 91 ALA A N 1
ATOM 718 C CA . ALA A 1 91 ? 3.283 -4.270 0.505 1.00 82.88 91 ALA A CA 1
ATOM 719 C C . ALA A 1 91 ? 2.634 -2.896 0.265 1.00 82.88 91 ALA A C 1
ATOM 721 O O . ALA A 1 91 ? 1.802 -2.457 1.056 1.00 82.88 91 ALA A O 1
ATOM 722 N N . CYS A 1 92 ? 2.945 -2.241 -0.859 1.00 80.81 92 CYS A N 1
ATOM 723 C CA . CYS A 1 92 ? 2.343 -0.957 -1.223 1.00 80.81 92 CYS A CA 1
ATOM 724 C C . CYS A 1 92 ? 0.830 -1.080 -1.428 1.00 80.81 92 CYS A C 1
ATOM 726 O O . CYS A 1 92 ? 0.090 -0.222 -0.962 1.00 80.81 92 CYS A O 1
ATOM 728 N N . GLY A 1 93 ? 0.356 -2.157 -2.063 1.00 83.62 93 GLY A N 1
ATOM 729 C CA . GLY A 1 93 ? -1.079 -2.425 -2.178 1.00 83.62 93 GLY A CA 1
ATOM 730 C C . GLY A 1 93 ? -1.760 -2.609 -0.815 1.00 83.62 93 GLY A C 1
ATOM 731 O O . GLY A 1 93 ? -2.855 -2.096 -0.603 1.00 83.62 93 GLY A O 1
ATOM 732 N N . GLY A 1 94 ? -1.083 -3.253 0.141 1.00 79.25 94 GLY A N 1
ATOM 733 C CA . GLY A 1 94 ? -1.581 -3.384 1.513 1.00 79.25 94 GLY A CA 1
ATOM 734 C C . GLY A 1 94 ? -1.678 -2.037 2.234 1.00 79.25 94 GLY A C 1
ATOM 735 O O . GLY A 1 94 ? -2.707 -1.732 2.828 1.00 79.25 94 GLY A O 1
ATOM 736 N N . ILE A 1 95 ? -0.646 -1.194 2.123 1.00 78.88 95 ILE A N 1
ATOM 737 C CA . ILE A 1 95 ? -0.624 0.152 2.722 1.00 78.88 95 ILE A CA 1
ATOM 738 C C . ILE A 1 95 ? -1.743 1.027 2.149 1.00 78.88 95 ILE A C 1
ATOM 740 O O . ILE A 1 95 ? -2.479 1.646 2.913 1.00 78.88 95 ILE A O 1
ATOM 744 N N . VAL A 1 96 ? -1.928 1.019 0.825 1.00 81.50 96 VAL A N 1
ATOM 745 C CA . VAL A 1 96 ? -3.040 1.728 0.170 1.00 81.50 96 VAL A CA 1
ATOM 746 C C . VAL A 1 96 ? -4.383 1.250 0.720 1.00 81.50 96 VAL A C 1
ATOM 748 O O . VAL A 1 96 ? -5.253 2.069 1.008 1.00 81.50 96 VAL A O 1
ATOM 751 N N . GLY A 1 97 ? -4.558 -0.060 0.899 1.00 79.31 97 GLY A N 1
ATOM 752 C CA . GLY A 1 97 ? -5.789 -0.622 1.445 1.00 79.31 97 GLY A CA 1
ATOM 753 C C . GLY A 1 97 ? -6.071 -0.220 2.891 1.00 79.31 97 GLY A C 1
ATOM 754 O O . GLY A 1 97 ? -7.217 0.084 3.219 1.00 79.31 97 GLY A O 1
ATOM 755 N N . VAL A 1 98 ? -5.037 -0.130 3.730 1.00 78.56 98 VAL A N 1
ATOM 756 C CA . VAL A 1 98 ? -5.147 0.406 5.097 1.00 78.56 98 VAL A CA 1
ATOM 757 C C . VAL A 1 98 ? -5.514 1.885 5.078 1.00 78.56 98 VAL A C 1
ATOM 759 O O . VAL A 1 98 ? -6.427 2.313 5.779 1.00 78.56 98 VAL A O 1
ATOM 762 N N . GLU A 1 99 ? -4.855 2.682 4.240 1.00 73.06 99 GLU A N 1
ATOM 763 C CA . GLU A 1 99 ? -5.111 4.123 4.149 1.00 73.06 99 GLU A CA 1
ATOM 764 C C . GLU A 1 99 ? -6.483 4.453 3.539 1.00 73.06 99 GLU A C 1
ATOM 766 O O . GLU A 1 99 ? -7.011 5.552 3.727 1.00 73.06 99 GLU A O 1
ATOM 771 N N . LEU A 1 100 ? -7.063 3.540 2.759 1.00 78.25 100 LEU A N 1
ATOM 772 C CA . LEU A 1 100 ? -8.437 3.626 2.257 1.00 78.25 100 LEU A CA 1
ATOM 773 C C . LEU A 1 100 ? -9.474 3.069 3.252 1.00 78.25 100 LEU A C 1
ATOM 775 O O . LEU A 1 100 ? -10.667 3.232 3.019 1.00 78.25 100 LEU A O 1
ATOM 779 N N . GLY A 1 101 ? -9.039 2.448 4.353 1.00 75.12 101 GLY A N 1
ATOM 780 C CA . GLY A 1 101 ? -9.917 1.887 5.383 1.00 75.12 101 GLY A CA 1
ATOM 781 C C . GLY A 1 101 ? -10.528 0.528 5.035 1.00 75.12 101 GLY A C 1
ATOM 782 O O . GLY A 1 101 ? -11.451 0.095 5.717 1.00 75.12 101 GLY A O 1
ATOM 783 N N . TYR A 1 102 ? -10.033 -0.150 3.994 1.00 73.56 102 TYR A N 1
ATOM 784 C CA . TYR A 1 102 ? -10.496 -1.492 3.621 1.00 73.56 102 TYR A CA 1
ATOM 785 C C . TYR A 1 102 ? -9.847 -2.598 4.464 1.00 73.56 102 TYR A C 1
ATOM 787 O O . TYR A 1 102 ? -10.421 -3.673 4.574 1.00 73.56 102 TYR A O 1
ATOM 795 N N . ILE A 1 103 ? -8.658 -2.352 5.032 1.00 74.62 103 ILE A N 1
ATOM 796 C CA . ILE A 1 103 ? -7.845 -3.355 5.739 1.00 74.62 103 ILE A CA 1
ATOM 797 C C . ILE A 1 103 ? -7.339 -2.782 7.074 1.00 74.62 103 ILE A C 1
ATOM 799 O O . ILE A 1 103 ? -7.057 -1.587 7.173 1.00 74.62 103 ILE A O 1
ATOM 803 N N . SER A 1 104 ? -7.162 -3.627 8.093 1.00 67.50 104 SER A N 1
ATOM 804 C CA . SER A 1 104 ? -6.495 -3.248 9.344 1.00 67.50 104 SER A CA 1
ATOM 805 C C . SER A 1 104 ? -4.964 -3.189 9.176 1.00 67.50 104 SER A C 1
ATOM 807 O O . SER A 1 104 ? -4.395 -4.040 8.490 1.00 67.50 104 SER A O 1
ATOM 809 N N . PRO A 1 105 ? -4.237 -2.263 9.840 1.00 60.75 105 PRO A N 1
ATOM 810 C CA . PRO A 1 105 ? -2.768 -2.186 9.778 1.00 60.75 105 PRO A CA 1
ATOM 811 C C . PRO A 1 105 ? -2.023 -3.487 10.125 1.00 60.75 105 PRO A C 1
ATOM 813 O O . PRO A 1 105 ? -0.849 -3.627 9.791 1.00 60.75 105 PRO A O 1
ATOM 816 N N . LYS A 1 106 ? -2.690 -4.432 10.799 1.00 60.44 106 LYS A N 1
ATOM 817 C CA . LYS A 1 106 ? -2.143 -5.739 11.193 1.00 60.44 106 LYS A CA 1
ATOM 818 C C . LYS A 1 106 ? -2.056 -6.744 10.039 1.00 60.44 106 LYS A C 1
ATOM 820 O O . LYS A 1 106 ? -1.257 -7.670 10.123 1.00 60.44 106 LYS A O 1
ATOM 825 N N . ASP A 1 107 ? -2.824 -6.539 8.972 1.00 60.16 107 ASP A N 1
ATOM 826 C CA . ASP A 1 107 ? -2.938 -7.488 7.857 1.00 60.16 107 ASP A CA 1
ATOM 827 C C . ASP A 1 107 ? -2.058 -7.098 6.657 1.00 60.16 107 ASP A C 1
ATOM 829 O O . ASP A 1 107 ? -2.115 -7.729 5.600 1.00 60.16 107 ASP A O 1
ATOM 833 N N . VAL A 1 108 ? -1.228 -6.054 6.795 1.00 60.72 108 VAL A N 1
ATOM 834 C CA . VAL A 1 108 ? -0.282 -5.644 5.750 1.00 60.72 108 VAL A CA 1
ATOM 835 C C . VAL A 1 108 ? 0.866 -6.653 5.685 1.00 60.72 108 VAL A C 1
ATOM 837 O O . VAL A 1 108 ? 1.602 -6.806 6.664 1.00 60.72 108 VAL A O 1
ATOM 840 N N . PRO A 1 109 ? 1.089 -7.308 4.531 1.00 60.66 109 PRO A N 1
ATOM 841 C CA . PRO A 1 109 ? 2.258 -8.151 4.341 1.00 60.66 109 PRO A CA 1
ATOM 842 C C . PRO A 1 109 ? 3.521 -7.301 4.478 1.00 60.66 109 PRO A C 1
ATOM 844 O O . PRO A 1 109 ? 3.735 -6.359 3.710 1.00 60.66 109 PRO A O 1
ATOM 847 N N . SER A 1 110 ? 4.352 -7.625 5.467 1.00 57.12 110 SER A N 1
ATOM 848 C CA . SER A 1 110 ? 5.621 -6.932 5.675 1.00 57.12 110 SER A CA 1
ATOM 849 C C . SER A 1 110 ? 6.561 -7.184 4.495 1.00 57.12 110 SER A C 1
ATOM 851 O O . SER A 1 110 ? 6.635 -8.296 3.964 1.00 57.12 110 SER A O 1
ATOM 853 N N . LEU A 1 111 ? 7.289 -6.144 4.085 1.00 56.84 111 LEU A N 1
ATOM 854 C CA . LEU A 1 111 ? 8.345 -6.258 3.087 1.00 56.84 111 LEU A CA 1
ATOM 855 C C . LEU A 1 111 ? 9.379 -7.289 3.574 1.00 56.84 111 LEU A C 1
ATOM 857 O O . LEU A 1 111 ? 9.961 -7.091 4.642 1.00 56.84 111 LEU A O 1
ATOM 861 N N . PRO A 1 112 ? 9.682 -8.348 2.803 1.00 46.03 112 PRO A N 1
ATOM 862 C CA . PRO A 1 112 ? 10.912 -9.091 2.995 1.00 46.03 112 PRO A CA 1
ATOM 863 C C . PRO A 1 112 ? 12.042 -8.100 2.727 1.00 46.03 112 PRO A C 1
ATOM 865 O O . PRO A 1 112 ? 12.216 -7.636 1.597 1.00 46.03 112 PRO A O 1
ATOM 868 N N . SER A 1 113 ? 12.776 -7.717 3.764 1.00 50.66 113 SER A N 1
ATOM 869 C CA . SER A 1 113 ? 13.963 -6.874 3.668 1.00 50.66 113 SER A CA 1
ATOM 870 C C . SER A 1 113 ? 15.091 -7.655 2.985 1.00 50.66 113 SER A C 1
ATOM 872 O O . SER A 1 113 ? 16.064 -8.068 3.604 1.00 50.66 113 SER A O 1
ATOM 874 N N . GLY A 1 114 ? 14.958 -7.882 1.678 1.00 44.84 114 GLY A N 1
ATOM 875 C CA . GLY A 1 114 ? 15.975 -8.471 0.808 1.00 44.84 114 GLY A CA 1
ATOM 876 C C . GLY A 1 114 ? 17.072 -7.469 0.460 1.00 44.84 114 GLY A C 1
ATOM 877 O O . GLY A 1 114 ? 17.350 -7.249 -0.715 1.00 44.84 114 GLY A O 1
ATOM 878 N N . VAL A 1 115 ? 17.660 -6.817 1.463 1.00 43.59 115 VAL A N 1
ATOM 879 C CA . VAL A 1 115 ? 18.850 -5.992 1.263 1.00 43.59 115 VAL A CA 1
ATOM 880 C C . VAL A 1 115 ? 20.047 -6.880 1.578 1.00 43.59 115 VAL A C 1
ATOM 882 O O . VAL A 1 115 ? 20.299 -7.188 2.741 1.00 43.59 115 VAL A O 1
ATOM 885 N N . SER A 1 116 ? 20.781 -7.318 0.554 1.00 41.03 116 SER A N 1
ATOM 886 C CA . SER A 1 116 ? 22.146 -7.823 0.740 1.00 41.03 116 SER A CA 1
ATOM 887 C C . SER A 1 116 ? 23.027 -6.647 1.164 1.00 41.03 116 SER A C 1
ATOM 889 O O . SER A 1 116 ? 23.720 -6.043 0.353 1.00 41.03 116 SER A O 1
ATOM 891 N N . LEU A 1 117 ? 22.912 -6.266 2.432 1.00 47.16 117 LEU A N 1
ATOM 892 C CA . LEU A 1 117 ? 23.770 -5.294 3.089 1.00 47.16 117 LEU A CA 1
ATOM 893 C C . LEU A 1 117 ? 25.129 -5.964 3.304 1.00 47.16 117 LEU A C 1
ATOM 895 O O . LEU A 1 117 ? 25.198 -7.085 3.811 1.00 47.16 117 LEU A O 1
ATOM 899 N N . THR A 1 118 ? 26.215 -5.298 2.924 1.00 51.53 118 THR A N 1
ATOM 900 C CA . THR A 1 118 ? 27.547 -5.707 3.385 1.00 51.53 118 THR A CA 1
ATOM 901 C C . THR A 1 118 ? 27.633 -5.532 4.905 1.00 51.53 118 THR A C 1
ATOM 903 O O . THR A 1 118 ? 26.922 -4.707 5.475 1.00 51.53 118 THR A O 1
ATOM 906 N N . GLU A 1 119 ? 28.487 -6.305 5.580 1.00 49.84 119 GLU A N 1
ATOM 907 C CA . GLU A 1 119 ? 28.562 -6.387 7.053 1.00 49.84 119 GLU A CA 1
ATOM 908 C C . GLU A 1 119 ? 28.692 -5.005 7.733 1.00 49.84 119 GLU A C 1
ATOM 910 O O . GLU A 1 119 ? 28.030 -4.722 8.727 1.00 49.84 119 GLU A O 1
ATOM 915 N N . THR A 1 120 ? 29.410 -4.069 7.105 1.00 55.06 120 THR A N 1
ATOM 916 C CA . THR A 1 120 ? 29.537 -2.670 7.552 1.00 55.06 120 THR A CA 1
ATOM 917 C C . THR A 1 120 ? 28.273 -1.822 7.382 1.00 55.06 120 THR A C 1
ATOM 919 O O . THR A 1 120 ? 28.042 -0.903 8.166 1.00 55.06 120 THR A O 1
ATOM 922 N N . GLN A 1 121 ? 27.440 -2.106 6.379 1.00 48.59 121 GLN A N 1
ATOM 923 C CA . GLN A 1 121 ? 26.151 -1.433 6.177 1.00 48.59 121 GLN A CA 1
ATOM 924 C C . GLN A 1 121 ? 25.057 -2.023 7.074 1.00 48.59 121 GLN A C 1
ATOM 926 O O . GLN A 1 121 ? 24.134 -1.310 7.467 1.00 48.59 121 GLN A O 1
ATOM 931 N N . ILE A 1 122 ? 25.171 -3.305 7.441 1.00 54.59 122 ILE A N 1
ATOM 932 C CA . ILE A 1 122 ? 24.314 -3.918 8.463 1.00 54.59 122 ILE A CA 1
ATOM 933 C C . ILE A 1 122 ? 24.518 -3.190 9.787 1.00 54.59 122 ILE A C 1
ATOM 935 O O . ILE A 1 122 ? 23.538 -2.773 10.393 1.00 54.59 122 ILE A O 1
ATOM 939 N N . ASP A 1 123 ? 25.762 -2.956 10.198 1.00 57.31 123 ASP A N 1
ATOM 940 C CA . ASP A 1 123 ? 26.048 -2.282 11.465 1.00 57.31 123 ASP A CA 1
ATOM 941 C C . ASP A 1 123 ? 25.541 -0.836 11.507 1.00 57.31 123 ASP A C 1
ATOM 943 O O . ASP A 1 123 ? 25.008 -0.408 12.533 1.00 57.31 123 ASP A O 1
ATOM 947 N N . SER A 1 124 ? 25.618 -0.092 10.396 1.00 62.78 124 SER A N 1
ATOM 948 C CA . SER A 1 124 ? 25.067 1.268 10.336 1.00 62.78 124 SER A CA 1
ATOM 949 C C . SER A 1 124 ? 23.540 1.273 10.406 1.00 62.78 124 SER A C 1
ATOM 951 O O . SER A 1 124 ? 22.963 2.076 11.136 1.00 62.78 124 SER A O 1
ATOM 953 N N . VAL A 1 125 ? 22.879 0.344 9.708 1.00 61.00 125 VAL A N 1
ATOM 954 C CA . VAL A 1 125 ? 21.415 0.211 9.738 1.00 61.00 125 VAL A CA 1
ATOM 955 C C . VAL A 1 125 ? 20.943 -0.318 11.092 1.00 61.00 125 VAL A C 1
ATOM 957 O O . VAL A 1 125 ? 19.929 0.138 11.606 1.00 61.00 125 VAL A O 1
A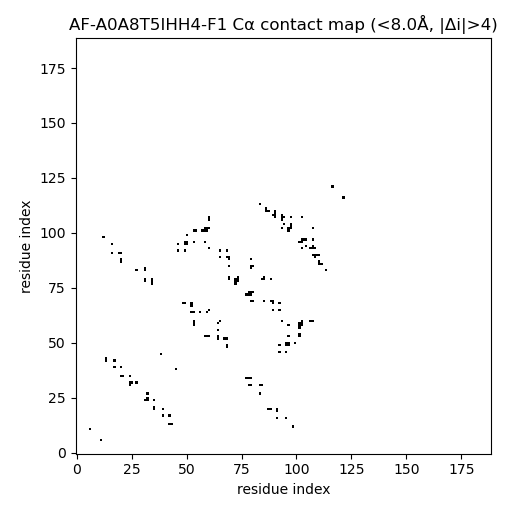TOM 960 N N . VAL A 1 126 ? 21.679 -1.231 11.727 1.00 68.12 126 VAL A N 1
ATOM 961 C CA . VAL A 1 126 ? 21.395 -1.719 13.083 1.00 68.12 126 VAL A CA 1
ATOM 962 C C . VAL A 1 126 ? 21.604 -0.607 14.108 1.00 68.12 126 VAL A C 1
ATOM 964 O O . VAL A 1 126 ? 20.816 -0.504 15.046 1.00 68.12 126 VAL A O 1
ATOM 967 N N . ALA A 1 127 ? 22.613 0.250 13.946 1.00 69.88 127 ALA A N 1
ATOM 968 C CA . ALA A 1 127 ? 22.803 1.424 14.794 1.00 69.88 127 ALA A CA 1
ATOM 969 C C . ALA A 1 127 ? 21.650 2.427 14.634 1.00 69.88 127 ALA A C 1
ATOM 971 O O . ALA A 1 127 ? 21.134 2.931 15.633 1.00 69.88 127 ALA A O 1
ATOM 972 N N . GLU A 1 128 ? 21.191 2.656 13.405 1.00 70.62 128 GLU A N 1
ATOM 973 C CA . GLU A 1 128 ? 20.071 3.548 13.107 1.00 70.62 128 GLU A CA 1
ATOM 974 C C . GLU A 1 128 ? 18.732 2.969 13.591 1.00 70.62 128 GLU A C 1
ATOM 976 O O . GLU A 1 128 ? 17.990 3.653 14.289 1.00 70.62 128 GLU A O 1
ATOM 981 N N . LEU A 1 129 ? 18.463 1.678 13.373 1.00 64.12 129 LEU A N 1
ATOM 982 C CA . LEU A 1 129 ? 17.304 0.972 13.933 1.00 64.12 129 LEU A CA 1
ATOM 983 C C . LEU A 1 129 ? 17.332 0.963 15.460 1.00 64.12 129 LEU A C 1
ATOM 985 O O . LEU A 1 129 ? 16.302 1.176 16.088 1.00 64.12 129 LEU A O 1
ATOM 989 N N . ARG A 1 130 ? 18.495 0.762 16.089 1.00 69.62 130 ARG A N 1
ATOM 990 C CA . ARG A 1 130 ? 18.634 0.877 17.550 1.00 69.62 130 ARG A CA 1
ATOM 991 C C . ARG A 1 130 ? 18.388 2.305 18.028 1.00 69.62 130 ARG A C 1
ATOM 993 O O . ARG A 1 130 ? 17.839 2.465 19.113 1.00 69.62 130 ARG A O 1
ATOM 1000 N N . SER A 1 131 ? 18.757 3.318 17.246 1.00 72.38 131 SER A N 1
ATOM 1001 C CA . SER A 1 131 ? 18.454 4.724 17.531 1.00 72.38 131 SER A CA 1
ATOM 1002 C C . SER A 1 131 ? 16.954 5.002 17.431 1.00 72.38 131 SER A C 1
ATOM 1004 O O . SER A 1 131 ? 16.373 5.535 18.370 1.00 72.38 131 SER A O 1
ATOM 1006 N N . VAL A 1 132 ? 16.296 4.538 16.367 1.00 68.62 132 VAL A N 1
ATOM 1007 C CA . VAL A 1 132 ? 14.842 4.661 16.182 1.00 68.62 132 VAL A CA 1
ATOM 1008 C C . VAL A 1 132 ? 14.089 3.895 17.269 1.00 68.62 132 VAL A C 1
ATOM 1010 O O . VAL A 1 132 ? 13.169 4.434 17.864 1.00 68.62 132 VAL A O 1
ATOM 1013 N N . VAL A 1 133 ? 14.509 2.677 17.618 1.00 69.06 133 VAL A N 1
ATOM 1014 C CA . VAL A 1 133 ? 13.920 1.907 18.727 1.00 69.06 133 VAL A CA 1
ATOM 1015 C C . VAL A 1 133 ? 14.144 2.600 20.070 1.00 69.06 133 VAL A C 1
ATOM 1017 O O . VAL A 1 133 ? 13.267 2.534 20.923 1.00 69.06 133 VAL A O 1
ATOM 1020 N N . ARG A 1 134 ? 15.283 3.271 20.286 1.00 69.94 134 ARG A N 1
ATOM 1021 C CA . ARG A 1 134 ? 15.495 4.096 21.487 1.00 69.94 134 ARG A CA 1
ATOM 1022 C C . ARG A 1 134 ? 14.567 5.300 21.499 1.00 69.94 134 ARG A C 1
ATOM 1024 O O . ARG A 1 134 ? 13.900 5.490 22.498 1.00 69.94 134 ARG A O 1
ATOM 1031 N N . GLN A 1 135 ? 14.438 6.018 20.387 1.00 67.06 135 GLN A N 1
ATOM 1032 C CA . GLN A 1 135 ? 13.495 7.131 20.261 1.00 67.06 135 GLN A CA 1
ATOM 1033 C C . GLN A 1 135 ? 12.052 6.675 20.494 1.00 67.06 135 GLN A C 1
ATOM 1035 O O . GLN A 1 135 ? 11.330 7.327 21.232 1.00 67.06 135 GLN A O 1
ATOM 1040 N N . PHE A 1 136 ? 11.645 5.524 19.955 1.00 62.38 136 PHE A N 1
ATOM 1041 C CA . PHE A 1 136 ? 10.325 4.950 20.218 1.00 62.38 136 PHE A CA 1
ATOM 1042 C C . PHE A 1 136 ? 10.160 4.505 21.670 1.00 62.38 136 PHE A C 1
ATOM 1044 O O . PHE A 1 136 ? 9.126 4.786 22.249 1.00 62.38 136 PHE A O 1
ATOM 1051 N N . LYS A 1 137 ? 11.162 3.869 22.289 1.00 63.47 137 LYS A N 1
ATOM 1052 C CA . LYS A 1 137 ? 11.121 3.520 23.720 1.00 63.47 137 LYS A CA 1
ATOM 1053 C C . LYS A 1 137 ? 11.111 4.748 24.624 1.00 63.47 137 LYS A C 1
ATOM 1055 O O . LYS A 1 137 ? 10.497 4.700 25.680 1.00 63.47 137 LYS A O 1
ATOM 1060 N N . ASP A 1 138 ? 11.785 5.820 24.232 1.00 59.59 138 ASP A N 1
ATOM 1061 C CA . ASP A 1 138 ? 11.787 7.081 24.963 1.00 59.59 138 ASP A CA 1
ATOM 1062 C C . ASP A 1 138 ? 10.436 7.792 24.803 1.00 59.59 138 ASP A C 1
ATOM 1064 O O . ASP A 1 138 ? 9.917 8.303 25.786 1.00 59.59 138 ASP A O 1
ATOM 1068 N N . VAL A 1 139 ? 9.804 7.731 23.625 1.00 57.38 139 VAL A N 1
ATOM 1069 C CA . VAL A 1 139 ? 8.415 8.183 23.415 1.00 57.38 139 VAL A CA 1
ATOM 1070 C C . VAL A 1 139 ? 7.426 7.323 24.207 1.00 57.38 139 VAL A C 1
ATOM 1072 O O . VAL A 1 139 ? 6.582 7.879 24.895 1.00 57.38 139 VAL A O 1
ATOM 1075 N N . SER A 1 140 ? 7.573 5.995 24.216 1.00 53.88 140 SER A N 1
ATOM 1076 C CA . SER A 1 140 ? 6.755 5.103 25.051 1.00 53.88 140 SER A CA 1
ATOM 1077 C C . SER A 1 140 ? 6.950 5.373 26.539 1.00 53.88 140 SER A C 1
ATOM 1079 O O . SER A 1 140 ? 5.990 5.327 27.285 1.00 53.88 140 SER A O 1
ATOM 1081 N N . ARG A 1 141 ? 8.164 5.719 26.983 1.00 53.19 141 ARG A N 1
ATOM 1082 C CA . ARG A 1 141 ? 8.420 6.153 28.365 1.00 53.19 141 ARG A CA 1
ATOM 1083 C C . ARG A 1 141 ? 7.815 7.514 28.683 1.00 53.19 141 ARG A C 1
ATOM 1085 O O . ARG A 1 141 ? 7.487 7.756 29.838 1.00 53.19 141 ARG A O 1
ATOM 1092 N N . ILE A 1 142 ? 7.714 8.409 27.702 1.00 56.81 142 ILE A N 1
ATOM 1093 C CA . ILE A 1 142 ? 7.033 9.698 27.855 1.00 56.81 142 ILE A CA 1
ATOM 1094 C C . ILE A 1 142 ? 5.521 9.474 27.972 1.00 56.81 142 ILE A C 1
ATOM 1096 O O . ILE A 1 142 ? 4.923 10.055 28.873 1.00 56.81 142 ILE A O 1
ATOM 1100 N N . ASP A 1 143 ? 4.939 8.599 27.148 1.00 55.06 143 ASP A N 1
ATOM 1101 C CA . ASP A 1 143 ? 3.524 8.208 27.233 1.00 55.06 143 ASP A CA 1
ATOM 1102 C C . ASP A 1 143 ? 3.224 7.451 28.535 1.00 55.06 143 ASP A C 1
ATOM 1104 O O . ASP A 1 143 ? 2.317 7.844 29.254 1.00 55.06 143 ASP A O 1
ATOM 1108 N N . GLU A 1 144 ? 4.041 6.468 28.930 1.00 57.44 144 GLU A N 1
ATOM 1109 C CA . GLU A 1 144 ? 3.910 5.759 30.216 1.00 57.44 144 GLU A CA 1
ATOM 1110 C C . GLU A 1 144 ? 4.066 6.715 31.413 1.00 57.44 144 GLU A C 1
ATOM 1112 O O . GLU A 1 144 ? 3.390 6.565 32.426 1.00 57.44 144 GLU A O 1
ATOM 1117 N N . ALA A 1 145 ? 4.939 7.727 31.324 1.00 57.25 145 ALA A N 1
ATOM 1118 C CA . ALA A 1 145 ? 5.094 8.736 32.374 1.00 57.25 145 ALA A CA 1
ATOM 1119 C C . ALA A 1 145 ? 3.949 9.765 32.401 1.00 57.25 145 ALA A C 1
ATOM 1121 O O . ALA A 1 145 ? 3.687 10.349 33.455 1.00 57.25 145 ALA A O 1
ATOM 1122 N N . LEU A 1 146 ? 3.293 10.014 31.265 1.00 57.47 146 LEU A N 1
ATOM 1123 C CA . LEU A 1 146 ? 2.083 10.832 31.164 1.00 57.47 146 LEU A CA 1
ATOM 1124 C C . LEU A 1 146 ? 0.872 10.069 31.708 1.00 57.47 146 LEU A C 1
ATOM 1126 O O . LEU A 1 146 ? 0.182 10.607 32.569 1.00 57.47 146 LEU A O 1
ATOM 1130 N N . GLU A 1 147 ? 0.689 8.809 31.309 1.00 58.75 147 GLU A N 1
ATOM 1131 C CA . GLU A 1 147 ? -0.346 7.908 31.831 1.00 58.75 147 GLU A CA 1
ATOM 1132 C C . GLU A 1 147 ? -0.186 7.698 33.341 1.00 58.75 147 GLU A C 1
ATOM 1134 O O . GLU A 1 147 ? -1.147 7.858 34.087 1.00 58.75 147 GLU A O 1
ATOM 1139 N N . ALA A 1 148 ? 1.036 7.461 33.834 1.00 59.06 148 ALA A N 1
ATOM 1140 C CA . ALA A 1 148 ? 1.287 7.322 35.269 1.00 59.06 148 ALA A CA 1
ATOM 1141 C C . ALA A 1 148 ? 1.006 8.615 36.053 1.00 59.06 148 ALA A C 1
ATOM 1143 O O . ALA A 1 148 ? 0.610 8.554 37.213 1.00 59.06 148 ALA A O 1
ATOM 1144 N N . LYS A 1 149 ? 1.206 9.797 35.451 1.00 58.09 149 LYS A N 1
ATOM 1145 C CA . LYS A 1 149 ? 0.832 11.079 36.073 1.00 58.09 149 LYS A CA 1
ATOM 1146 C C . LYS A 1 149 ? -0.678 11.288 36.095 1.00 58.09 149 LYS A C 1
ATOM 1148 O O . LYS A 1 149 ? -1.186 11.820 37.079 1.00 58.09 149 LYS A O 1
ATOM 1153 N N . GLU A 1 150 ? -1.372 10.896 35.034 1.00 60.72 150 GLU A N 1
ATOM 1154 C CA . GLU A 1 150 ? -2.829 10.981 34.938 1.00 60.72 150 GLU A CA 1
ATOM 1155 C C . GLU A 1 150 ? -3.504 10.016 35.924 1.00 60.72 150 GLU A C 1
ATOM 1157 O O . GLU A 1 150 ? -4.390 10.426 36.669 1.00 60.72 150 GLU A O 1
ATOM 1162 N N . GLU A 1 151 ? -3.013 8.780 36.041 1.00 61.62 151 GLU A N 1
ATOM 1163 C CA . GLU A 1 151 ? -3.501 7.790 37.011 1.00 61.62 151 GLU A CA 1
ATOM 1164 C C . GLU A 1 151 ? -3.292 8.247 38.466 1.00 61.62 151 GLU A C 1
ATOM 1166 O O . GLU A 1 151 ? -4.174 8.077 39.310 1.00 61.62 151 GLU A O 1
ATOM 1171 N N . LEU A 1 152 ? -2.162 8.900 38.763 1.00 65.06 152 LEU A N 1
ATOM 1172 C CA . LEU A 1 152 ? -1.883 9.463 40.090 1.00 65.06 152 LEU A CA 1
ATOM 1173 C C . LEU A 1 152 ? -2.836 10.623 40.425 1.00 65.06 152 LEU A C 1
ATOM 1175 O O . LEU A 1 152 ? -3.294 10.726 41.562 1.00 65.06 152 LEU A O 1
ATOM 1179 N N . HIS A 1 153 ? -3.188 11.450 39.434 1.00 62.50 153 HIS A N 1
ATOM 1180 C CA . HIS A 1 153 ? -4.153 12.540 39.600 1.00 62.50 153 HIS A CA 1
ATOM 1181 C C . HIS A 1 153 ? -5.576 12.014 39.835 1.00 62.50 153 HIS A C 1
ATOM 1183 O O . HIS A 1 153 ? -6.257 12.467 40.751 1.00 62.50 153 HIS A O 1
ATOM 1189 N N . ILE A 1 154 ? -5.986 10.982 39.089 1.00 70.00 154 ILE A N 1
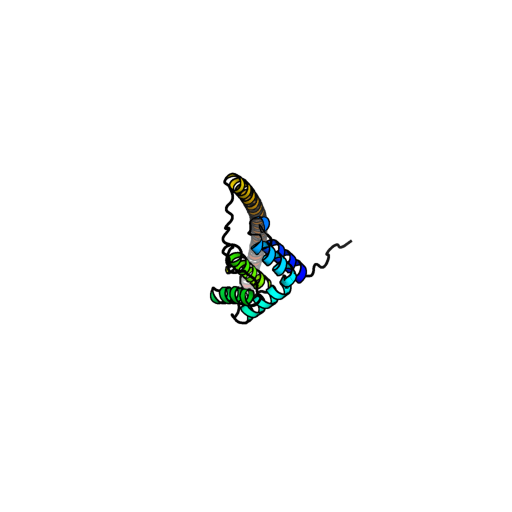ATOM 1190 C CA . ILE A 1 154 ? -7.267 10.293 39.304 1.00 70.00 154 ILE A CA 1
ATOM 1191 C C . ILE A 1 154 ? -7.321 9.687 40.714 1.00 70.00 154 ILE A C 1
ATOM 1193 O O . ILE A 1 154 ? -8.345 9.780 41.387 1.00 70.00 154 ILE A O 1
ATOM 1197 N N . GLY A 1 155 ? -6.224 9.093 41.194 1.00 72.69 155 GLY A N 1
ATOM 1198 C CA . GLY A 1 155 ? -6.135 8.572 42.559 1.00 72.69 155 GLY A CA 1
ATOM 1199 C C . GLY A 1 155 ? -6.335 9.649 43.632 1.00 72.69 155 GLY A C 1
ATOM 1200 O O . GLY A 1 155 ? -7.053 9.416 44.603 1.00 72.69 155 GLY A O 1
ATOM 1201 N N . GLU A 1 156 ? -5.746 10.832 43.447 1.00 72.31 156 GLU A N 1
ATOM 1202 C CA . GLU A 1 156 ? -5.897 11.972 44.361 1.00 72.31 156 GLU A CA 1
ATOM 1203 C C . GLU A 1 156 ? -7.342 12.500 44.380 1.00 72.31 156 GLU A C 1
ATOM 1205 O O . GLU A 1 156 ? -7.925 12.659 45.455 1.00 72.31 156 GLU A O 1
ATOM 1210 N N . ASP A 1 157 ? -7.966 12.654 43.211 1.00 78.69 157 ASP A N 1
ATOM 1211 C CA . ASP A 1 157 ? -9.365 13.080 43.086 1.00 78.69 157 ASP A CA 1
ATOM 1212 C C . ASP A 1 157 ? -10.340 12.079 43.729 1.00 78.69 157 ASP A C 1
ATOM 1214 O O . ASP A 1 157 ? -11.302 12.471 44.397 1.00 78.69 157 ASP A O 1
ATOM 1218 N N . VAL A 1 158 ? -10.080 10.775 43.583 1.00 80.81 158 VAL A N 1
ATOM 1219 C CA . VAL A 1 158 ? -10.882 9.711 44.210 1.00 80.81 158 VAL A CA 1
ATOM 1220 C C . VAL A 1 158 ? -10.760 9.746 45.736 1.00 80.81 158 VAL A C 1
ATOM 1222 O O . VAL A 1 158 ? -11.763 9.555 46.429 1.00 80.81 158 VAL A O 1
ATOM 1225 N N . ILE A 1 159 ? -9.570 10.024 46.279 1.00 80.00 159 ILE A N 1
ATOM 1226 C CA . ILE A 1 159 ? -9.361 10.164 47.728 1.00 80.00 159 ILE A CA 1
ATOM 1227 C C . ILE A 1 159 ? -10.138 11.372 48.267 1.00 80.00 159 ILE A C 1
ATOM 1229 O O . ILE A 1 159 ? -10.856 11.240 49.259 1.00 80.00 159 ILE A O 1
ATOM 1233 N N . ILE A 1 160 ? -10.066 12.521 47.589 1.00 83.00 160 ILE A N 1
ATOM 1234 C CA . ILE A 1 160 ? -10.793 13.738 47.982 1.00 83.00 160 ILE A CA 1
ATOM 1235 C C . ILE A 1 160 ? -12.309 13.499 47.948 1.00 83.00 160 ILE A C 1
ATOM 1237 O O . ILE A 1 160 ? -13.018 13.832 48.901 1.00 83.00 160 ILE A O 1
ATOM 1241 N N . ALA A 1 161 ? -12.811 12.871 46.881 1.00 86.94 161 ALA A N 1
ATOM 1242 C CA . ALA A 1 161 ? -14.226 12.541 46.754 1.00 86.94 161 ALA A CA 1
ATOM 1243 C C . ALA A 1 161 ? -14.703 11.578 47.857 1.00 86.94 161 ALA A C 1
ATOM 1245 O O . ALA A 1 161 ? -15.817 11.724 48.367 1.00 86.94 161 ALA A O 1
ATOM 1246 N N . ASN A 1 162 ? -13.868 10.615 48.258 1.00 89.50 162 ASN A N 1
ATOM 1247 C CA . ASN A 1 162 ? -14.180 9.690 49.344 1.00 89.50 162 ASN A CA 1
ATOM 1248 C C . ASN A 1 162 ? -14.227 10.389 50.715 1.00 89.50 162 ASN A C 1
ATOM 1250 O O . ASN A 1 162 ? -15.153 10.147 51.490 1.00 89.50 162 ASN A O 1
ATOM 1254 N N . ASP A 1 163 ? -13.297 11.303 50.998 1.00 89.56 163 ASP A N 1
ATOM 1255 C CA . ASP A 1 163 ? -13.297 12.094 52.236 1.00 89.56 163 ASP A CA 1
ATOM 1256 C C . ASP A 1 163 ? -14.556 12.970 52.358 1.00 89.56 163 ASP A C 1
ATOM 1258 O O . ASP A 1 163 ? -15.170 13.072 53.430 1.00 89.56 163 ASP A O 1
ATOM 1262 N N . ASP A 1 164 ? -14.994 13.583 51.257 1.00 86.88 164 ASP A N 1
ATOM 1263 C CA . ASP A 1 164 ? -16.234 14.360 51.228 1.00 86.88 164 ASP A CA 1
ATOM 1264 C C . ASP A 1 164 ? -17.479 13.470 51.384 1.00 86.88 164 ASP A C 1
ATOM 1266 O O . ASP A 1 164 ? -18.441 13.846 52.074 1.00 86.88 164 ASP A O 1
ATOM 1270 N N . LEU A 1 165 ? -17.451 12.250 50.842 1.00 90.25 165 LEU A N 1
ATOM 1271 C CA . LEU A 1 165 ? -18.495 11.249 51.058 1.00 90.25 165 LEU A CA 1
ATOM 1272 C C . LEU A 1 165 ? -18.577 10.819 52.535 1.00 90.25 165 LEU A C 1
ATOM 1274 O O . LEU A 1 165 ? -19.669 10.748 53.101 1.00 90.25 165 LEU A O 1
ATOM 1278 N N . GLU A 1 166 ? -17.452 10.586 53.210 1.00 91.31 166 GLU A N 1
ATOM 1279 C CA . GLU A 1 166 ? -17.451 10.242 54.638 1.00 91.31 166 GLU A CA 1
ATOM 1280 C C . GLU A 1 166 ? -17.984 11.386 55.508 1.00 91.31 166 GLU A C 1
ATOM 1282 O O . GLU A 1 166 ? -18.792 11.171 56.423 1.00 91.31 166 GLU A O 1
ATOM 1287 N N . ARG A 1 167 ? -17.604 12.630 55.196 1.00 90.81 167 ARG A N 1
ATOM 1288 C CA . ARG A 1 167 ? -18.107 13.823 55.893 1.00 90.81 167 ARG A CA 1
ATOM 1289 C C . ARG A 1 167 ? -19.611 13.986 55.725 1.00 90.81 167 ARG A C 1
ATOM 1291 O O . ARG A 1 167 ? -20.304 14.295 56.699 1.00 90.81 167 ARG A O 1
ATOM 1298 N N . THR A 1 168 ? -20.128 13.797 54.513 1.00 92.75 168 THR A N 1
ATOM 1299 C CA . THR A 1 168 ? -21.571 13.877 54.243 1.00 92.75 168 THR A CA 1
ATOM 1300 C C . THR A 1 168 ? -22.327 12.739 54.925 1.00 92.75 168 THR A C 1
ATOM 1302 O O . THR A 1 168 ? -23.328 13.002 55.595 1.00 92.75 168 THR A O 1
ATOM 1305 N N . ARG A 1 169 ? -21.800 11.510 54.896 1.00 91.38 169 ARG A N 1
ATOM 1306 C CA . ARG A 1 169 ? -22.361 10.356 55.614 1.00 91.38 169 ARG A CA 1
ATOM 1307 C C . ARG A 1 169 ? -22.415 10.576 57.128 1.00 91.38 169 ARG A C 1
ATOM 1309 O O . ARG A 1 169 ? -23.428 10.272 57.751 1.00 91.38 169 ARG A O 1
ATOM 1316 N N . SER A 1 170 ? -21.375 11.162 57.724 1.00 91.38 170 SER A N 1
ATOM 1317 C CA . SER A 1 170 ? -21.357 11.502 59.156 1.00 91.38 170 SER A CA 1
ATOM 1318 C C . SER A 1 170 ? -22.414 12.552 59.519 1.00 91.38 170 SER A C 1
ATOM 1320 O O . SER A 1 170 ? -23.079 12.435 60.550 1.00 91.38 170 SER A O 1
ATOM 1322 N N . LYS A 1 171 ? -22.609 13.574 58.673 1.00 93.56 171 LYS A N 1
ATOM 1323 C CA . LYS A 1 171 ? -23.653 14.594 58.875 1.00 93.56 171 LYS A CA 1
ATOM 1324 C C . LYS A 1 171 ? -25.058 13.998 58.776 1.00 93.56 171 LYS A C 1
ATOM 1326 O O . LYS A 1 171 ? -25.888 14.319 59.620 1.00 93.56 171 LYS A O 1
ATOM 1331 N N . LEU A 1 172 ? -25.298 13.116 57.803 1.00 91.12 172 LEU A N 1
ATOM 1332 C CA . LEU A 1 172 ? -26.567 12.395 57.669 1.00 91.12 172 LEU A CA 1
ATOM 1333 C C . LEU A 1 172 ? -26.837 11.511 58.888 1.00 91.12 172 LEU A C 1
ATOM 1335 O O . LEU A 1 172 ? -27.903 11.619 59.476 1.00 91.12 172 LEU A O 1
ATOM 1339 N N . GLY A 1 173 ? -25.845 10.751 59.360 1.00 89.81 173 GLY A N 1
ATOM 1340 C CA . GLY A 1 173 ? -25.999 9.939 60.572 1.00 89.81 173 GLY A CA 1
ATOM 1341 C C . GLY A 1 173 ? -26.317 10.767 61.825 1.00 89.81 173 GLY A C 1
ATOM 1342 O O . GLY A 1 173 ? -27.112 10.351 62.664 1.00 89.81 173 GLY A O 1
ATOM 1343 N N . LYS A 1 174 ? -25.750 11.975 61.951 1.00 90.75 174 LYS A N 1
ATOM 1344 C CA . LYS A 1 174 ? -26.100 12.910 63.037 1.00 90.75 174 LYS A CA 1
ATOM 1345 C C . LYS A 1 174 ? -27.523 13.455 62.899 1.00 90.75 174 LYS A C 1
ATOM 1347 O O . LYS A 1 174 ? -28.195 13.630 63.911 1.00 90.75 174 LYS A O 1
ATOM 1352 N N . ALA A 1 175 ? -27.971 13.733 61.675 1.00 90.38 175 ALA A N 1
ATOM 1353 C CA . ALA A 1 175 ? -29.339 14.164 61.408 1.00 90.38 175 ALA A CA 1
ATOM 1354 C C . ALA A 1 175 ? -30.347 13.045 61.710 1.00 90.38 175 ALA A C 1
ATOM 1356 O O . ALA A 1 175 ? -31.342 13.299 62.383 1.00 90.38 175 ALA A O 1
ATOM 1357 N N . ASP A 1 176 ? -30.048 11.806 61.320 1.00 89.19 176 ASP A N 1
ATOM 1358 C CA . ASP A 1 176 ? -30.876 10.635 61.623 1.00 89.19 176 ASP A CA 1
ATOM 1359 C C . ASP A 1 176 ? -30.980 10.389 63.131 1.00 89.19 176 ASP A C 1
ATOM 1361 O O . ASP A 1 176 ? -32.077 10.183 63.644 1.00 89.19 176 ASP A O 1
ATOM 1365 N N . ALA A 1 177 ? -29.875 10.512 63.872 1.00 89.12 177 ALA A N 1
ATOM 1366 C CA . ALA A 1 177 ? -29.893 10.402 65.331 1.00 89.12 177 ALA A CA 1
ATOM 1367 C C . ALA A 1 177 ? -30.745 11.501 66.000 1.00 89.12 177 ALA A C 1
ATOM 1369 O O . ALA A 1 177 ? -31.410 11.252 67.007 1.00 89.12 177 ALA A O 1
ATOM 1370 N N . LEU A 1 178 ? -30.751 12.721 65.448 1.00 88.44 178 LEU A N 1
ATOM 1371 C CA . LEU A 1 178 ? -31.623 13.803 65.915 1.00 88.44 178 LEU A CA 1
ATOM 1372 C C . LEU A 1 178 ? -33.096 13.523 65.598 1.00 88.44 178 LEU A C 1
ATOM 1374 O O . LEU A 1 178 ? -33.944 13.732 66.463 1.00 88.44 178 LEU A O 1
ATOM 1378 N N . LEU A 1 179 ? -33.401 13.019 64.400 1.00 87.25 179 LEU A N 1
ATOM 1379 C CA . LEU A 1 179 ? -34.759 12.635 64.006 1.00 87.25 179 LEU A CA 1
ATOM 1380 C C . LEU A 1 179 ? -35.291 11.481 64.854 1.00 87.25 179 LEU A C 1
ATOM 1382 O O . LEU A 1 179 ? -36.447 11.499 65.268 1.00 87.25 179 LEU A O 1
ATOM 1386 N N . GLU A 1 180 ? -34.454 10.495 65.155 1.00 89.00 180 GLU A N 1
ATOM 1387 C CA . GLU A 1 180 ? -34.800 9.380 66.029 1.00 89.00 180 GLU A CA 1
ATOM 1388 C C . GLU A 1 180 ? -35.076 9.845 67.459 1.00 89.00 180 GLU A C 1
ATOM 1390 O O . GLU A 1 180 ? -36.064 9.424 68.059 1.00 89.00 180 GLU A O 1
ATOM 1395 N N . ARG A 1 181 ? -34.283 10.796 67.965 1.00 83.81 181 ARG A N 1
ATOM 1396 C CA . ARG A 1 181 ? -34.499 11.411 69.277 1.00 83.81 181 ARG A CA 1
ATOM 1397 C C . ARG A 1 181 ? -35.757 12.284 69.330 1.00 83.81 181 ARG A C 1
ATOM 1399 O O . ARG A 1 181 ? -36.444 12.285 70.348 1.00 83.81 181 ARG A O 1
ATOM 1406 N N . MET A 1 182 ? -36.078 13.006 68.253 1.00 82.25 182 MET A N 1
ATOM 1407 C CA . MET A 1 182 ? -37.350 13.734 68.135 1.00 82.25 182 MET A CA 1
ATOM 1408 C C . MET A 1 182 ? -38.539 12.773 68.064 1.00 82.25 182 MET A C 1
ATOM 1410 O O . MET A 1 182 ? -39.571 13.017 68.680 1.00 82.25 182 MET A O 1
ATOM 1414 N N . ARG A 1 183 ? -38.396 11.656 67.345 1.00 77.62 183 ARG A N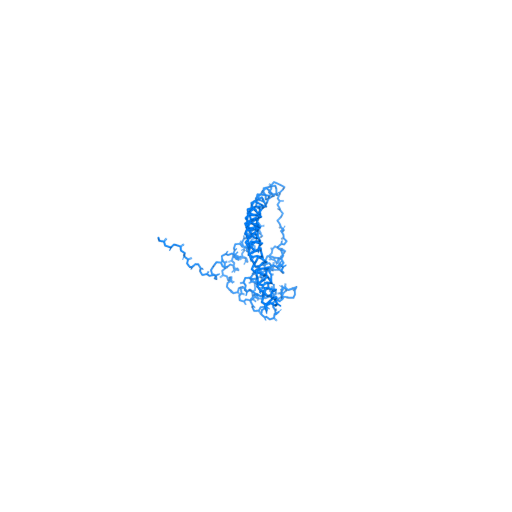 1
ATOM 1415 C CA . ARG A 1 183 ? -39.427 10.619 67.257 1.00 77.62 183 ARG A CA 1
ATOM 1416 C C . ARG A 1 183 ? -39.677 9.958 68.610 1.00 77.62 183 ARG A C 1
ATOM 1418 O O . ARG A 1 183 ? -40.832 9.725 68.940 1.00 77.62 183 ARG A O 1
ATOM 1425 N N . SER A 1 184 ? -38.632 9.685 69.394 1.00 74.94 184 SER A N 1
ATOM 1426 C CA . SER A 1 184 ? -38.797 9.144 70.746 1.00 74.94 184 SER A CA 1
ATOM 1427 C C . SER A 1 184 ? -39.412 10.163 71.705 1.00 74.94 184 SER A C 1
ATOM 1429 O O . SER A 1 184 ? -40.291 9.796 72.466 1.00 74.94 184 SER A O 1
ATOM 1431 N N . SER A 1 185 ? -39.039 11.449 71.630 1.00 73.38 185 SER A N 1
ATOM 1432 C CA . SER A 1 185 ? -39.635 12.475 72.502 1.00 73.38 185 SER A CA 1
ATOM 1433 C C . SER A 1 185 ? -41.102 12.785 72.191 1.00 73.38 185 SER A C 1
ATOM 1435 O O . SER A 1 185 ? -41.806 13.257 73.065 1.00 73.38 185 SER A O 1
ATOM 1437 N N . VAL A 1 186 ? -41.565 12.546 70.959 1.00 68.38 186 VAL A N 1
ATOM 1438 C CA . VAL A 1 186 ? -42.979 12.720 70.558 1.00 68.38 186 VAL A CA 1
ATOM 1439 C C . VAL A 1 186 ? -43.858 11.532 70.987 1.00 68.38 186 VAL A C 1
ATOM 1441 O O . VAL A 1 186 ? -45.077 11.628 70.926 1.00 68.38 186 VAL A O 1
ATOM 1444 N N . LEU A 1 187 ? -43.263 10.411 71.407 1.00 59.59 187 LEU A N 1
ATOM 1445 C CA . LEU A 1 187 ? -43.983 9.224 71.889 1.00 59.59 187 LEU A CA 1
ATOM 1446 C C . LEU A 1 187 ? -44.081 9.150 73.427 1.00 59.59 187 LEU A C 1
ATOM 1448 O O . LEU A 1 187 ? -44.811 8.296 73.924 1.00 59.59 187 LEU A O 1
ATOM 1452 N N . ASP A 1 188 ? -43.350 10.006 74.150 1.00 58.09 188 ASP A N 1
ATOM 1453 C CA . ASP A 1 188 ? -43.313 10.078 75.624 1.00 58.09 188 ASP A CA 1
ATOM 1454 C C . ASP A 1 188 ? -44.189 11.221 76.215 1.00 58.09 188 ASP A C 1
ATOM 1456 O O . ASP A 1 188 ? -44.202 11.402 77.434 1.00 58.09 188 ASP A O 1
ATOM 1460 N N . ASP A 1 189 ? -44.934 11.959 75.378 1.00 46.78 189 ASP A N 1
ATOM 1461 C CA . ASP A 1 189 ? -46.015 12.915 75.729 1.00 46.78 189 ASP A CA 1
ATOM 1462 C C . ASP A 1 189 ? -47.374 12.362 75.247 1.00 46.78 189 ASP A C 1
ATOM 1464 O O . ASP A 1 189 ? -48.385 12.499 75.976 1.00 46.78 189 ASP A O 1
#

Solvent-accessible surface area (backbone atoms only — not comparable to full-atom values): 10747 Å² total; per-residue (Å²): 137,88,84,78,77,83,69,52,71,65,58,58,48,49,54,52,53,45,52,62,69,54,58,70,37,86,81,48,55,75,65,53,40,51,43,49,59,52,44,60,78,40,42,73,61,52,50,54,50,44,50,56,50,31,68,71,46,80,30,49,74,48,72,68,52,46,50,50,52,53,53,52,41,42,75,71,72,40,82,42,92,41,92,82,40,37,49,50,57,47,26,50,45,33,52,52,33,31,77,69,68,47,33,61,83,86,65,44,60,74,64,77,81,82,68,91,59,54,76,73,54,43,52,53,51,50,52,48,50,52,48,52,51,46,53,49,51,52,49,48,50,51,50,53,53,49,52,54,50,52,54,52,51,53,52,52,54,52,51,55,53,50,54,53,48,52,53,50,52,52,52,50,52,53,50,50,54,49,50,52,51,50,54,52,58,67,71,78,114

Mean predicted aligned error: 17.97 Å

Foldseek 3Di:
DDPPPCDPPVNVLLVVLLCLLCPCLVVDDPLSVVLSVVCNVVVVVLLVLLVVLLVVVQLDLDPVSLVSSCVVCVVVVRPQPDPVRSLSSSQSSQVSSVSVVSYPPVRRRDRPPPDPQDPVRVVVVVVVVVVVVVVVVVVVVVVVVVVVVVVVVVVVVVVVVVVVVVVVVVVVVVVVVVVVVVVVVVVVD

Secondary structure (DSSP, 8-state):
--------HHHHHHHHHHHHHHTTGGGS-HHHHHHHHHHHHTHHHHHHHHHHHHHHTTT--SHHHHHHHHHHHHHTT----STTTHHHHHHHHHHHHHHTTSS-GGGSPPP-------HHHHHHHHHHHHHHHHHHHHHHHHHHHHHHHHHHHHHHHHHHHHHHHHHHHHHHHHHHHHHHHHHHHTT--

Radius of gyration: 31.23 Å; Cα contacts (8 Å, |Δi|>4): 104; chains: 1; bounding box: 76×48×95 Å